Protein AF-A0A7V4IDL4-F1 (afdb_monomer)

Foldseek 3Di:
DDKDWDWDADPVAQKIKIWIWDDDPVDIQIFIFMDNDRVVRNVVSVVVSVVVVVVVVCVVVVVCVQVDPVVVVVVVVLLPPDPDPDDDPPPDDDPDPLRVLVVVLVVCVVVQLVVLVLLVVLCCVVVLDPPPLDDSNVLSVVLSVVCSVCVVVDDPVDGPNLVSLLSSVVSVVVSSVVVVVVCVVDDDDDDPPPDPDPPPPDDPDDPPDPDPVPPDDPDDPPDDPVVVDDDPPDDDPVNVVVVVVLVVVLLVVLSPDDPLLSSLCCCCVVVNDDLVSSCVSVVHDSVVSVVSVVVSVVVSVVVVVVVVVD

Sequence (310 aa):
MHLHLALERHARREFYTARLTLRVPSNILRAEKRGPDLIRTFDDAVKALLRELAALKARFRREPLWKNKTRRAQLRARKAVGFAPQPQPEGQGPQHPGDVLRDLLGAQHARLLRHVRRQLWHAVTAGEVLPNAIDPRAVVDEVARRALAAPQQKPEKMSYELWFYVLARQELARRRKALQAEAAGTVRLETPRVLPDDAARAEGYDAEQPLDIIERQIEPPVGEAKELIADERAVPPDQQTLRRDLLAEARRTASAWPPFERELFELYFVEGFEPDELAMITGRSREQVRAGLDRIQERLRASLLEQAAI

Structure (mmCIF, N/CA/C/O backbone):
data_AF-A0A7V4IDL4-F1
#
_entry.id   AF-A0A7V4IDL4-F1
#
loop_
_atom_site.group_PDB
_atom_site.id
_atom_site.type_symbol
_atom_site.label_atom_id
_atom_site.label_alt_id
_atom_site.label_comp_id
_atom_site.label_asym_id
_atom_site.label_entity_id
_atom_site.label_seq_id
_atom_site.pdbx_PDB_ins_code
_atom_site.Cartn_x
_atom_site.Cartn_y
_atom_site.Cartn_z
_atom_site.occupancy
_atom_site.B_iso_or_equiv
_atom_site.auth_seq_id
_atom_site.auth_comp_id
_atom_site.auth_asym_id
_atom_site.auth_atom_id
_atom_site.pdbx_PDB_model_num
ATOM 1 N N . MET A 1 1 ? 33.381 -13.409 3.628 1.00 63.22 1 MET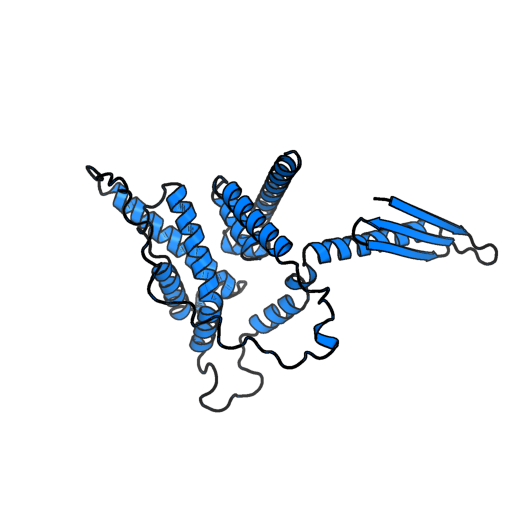 A N 1
ATOM 2 C CA . MET A 1 1 ? 33.368 -12.748 2.299 1.00 63.22 1 MET A CA 1
ATOM 3 C C . MET A 1 1 ? 34.813 -12.588 1.873 1.00 63.22 1 MET A C 1
ATOM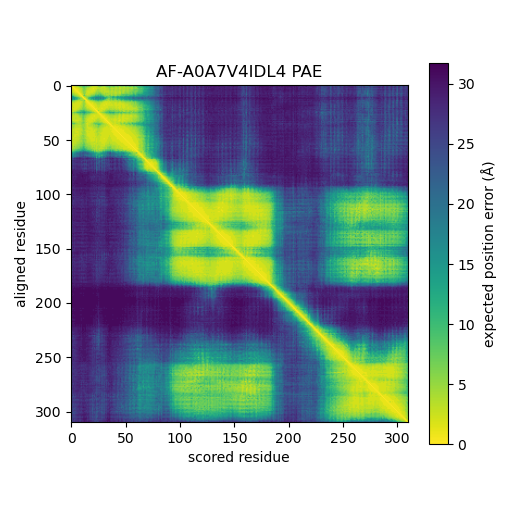 5 O O . MET A 1 1 ? 35.569 -12.029 2.656 1.00 63.22 1 MET A O 1
ATOM 9 N N . HIS A 1 2 ? 35.208 -13.089 0.702 1.00 82.94 2 HIS A N 1
ATOM 10 C CA . HIS A 1 2 ? 36.605 -13.018 0.250 1.00 82.94 2 HIS A CA 1
ATOM 11 C C . HIS A 1 2 ? 36.676 -12.395 -1.141 1.00 82.94 2 HIS A C 1
ATOM 13 O O . HIS A 1 2 ? 35.981 -12.850 -2.050 1.00 82.94 2 HIS A O 1
ATOM 19 N N . LEU A 1 3 ? 37.498 -11.356 -1.291 1.00 86.75 3 LEU A N 1
ATOM 20 C CA . LEU A 1 3 ? 37.790 -10.721 -2.570 1.00 86.75 3 LEU A CA 1
ATOM 21 C C . LEU A 1 3 ? 39.204 -11.113 -2.993 1.00 86.75 3 LEU A C 1
ATOM 23 O O . LEU A 1 3 ? 40.162 -10.848 -2.274 1.00 86.75 3 LEU A O 1
ATOM 27 N N . HIS A 1 4 ? 39.319 -11.734 -4.159 1.00 87.44 4 HIS A N 1
ATOM 28 C CA . HIS A 1 4 ? 40.588 -12.038 -4.797 1.00 87.44 4 HIS A CA 1
ATOM 29 C C . HIS A 1 4 ? 40.794 -11.107 -5.993 1.00 87.44 4 HIS A C 1
ATOM 31 O O . HIS A 1 4 ? 39.895 -10.949 -6.825 1.00 87.44 4 HIS A O 1
ATOM 37 N N . LEU A 1 5 ? 41.973 -10.490 -6.062 1.00 84.88 5 LEU A N 1
ATOM 38 C CA . LEU A 1 5 ? 42.362 -9.552 -7.109 1.00 84.88 5 LEU A CA 1
ATOM 39 C C . LEU A 1 5 ? 43.585 -10.106 -7.842 1.00 84.88 5 LEU A C 1
ATOM 41 O O . LEU A 1 5 ? 44.590 -10.410 -7.205 1.00 84.88 5 LEU A O 1
ATOM 45 N N . ALA A 1 6 ? 43.507 -10.200 -9.168 1.00 84.94 6 ALA A N 1
ATOM 46 C CA . ALA A 1 6 ? 44.631 -10.558 -10.023 1.00 84.94 6 ALA A CA 1
ATOM 47 C C . ALA A 1 6 ? 44.810 -9.491 -11.109 1.00 84.94 6 ALA A C 1
ATOM 49 O O . ALA A 1 6 ? 43.885 -9.195 -11.870 1.00 84.94 6 ALA A O 1
ATOM 50 N N . LEU A 1 7 ? 46.001 -8.899 -11.153 1.00 84.62 7 LEU A N 1
ATOM 51 C CA . LEU A 1 7 ? 46.395 -7.867 -12.107 1.00 84.62 7 LEU A CA 1
ATOM 52 C C . LEU A 1 7 ? 47.557 -8.408 -12.936 1.00 84.62 7 LEU A C 1
ATOM 54 O O . LEU A 1 7 ? 48.638 -8.657 -12.411 1.00 84.62 7 LEU A O 1
ATOM 58 N N . GLU A 1 8 ? 47.322 -8.609 -14.227 1.00 85.19 8 GLU A N 1
ATOM 59 C CA . GLU A 1 8 ? 48.308 -9.151 -15.160 1.00 85.19 8 GLU A CA 1
ATOM 60 C C . GLU A 1 8 ? 48.721 -8.070 -16.161 1.00 85.19 8 GLU A C 1
ATOM 62 O O . GLU A 1 8 ? 47.872 -7.406 -16.760 1.00 85.19 8 GLU A O 1
ATOM 67 N N . ARG A 1 9 ? 50.032 -7.909 -16.372 1.00 82.38 9 ARG A N 1
ATOM 68 C CA . ARG A 1 9 ? 50.596 -7.067 -17.435 1.00 82.38 9 ARG A CA 1
ATOM 69 C C . ARG A 1 9 ? 51.098 -7.960 -18.561 1.00 82.38 9 ARG A C 1
ATOM 71 O O . ARG A 1 9 ? 51.957 -8.811 -18.334 1.00 82.38 9 ARG A O 1
ATOM 78 N N . HIS A 1 10 ? 50.610 -7.756 -19.779 1.00 80.00 10 HIS A N 1
ATOM 79 C CA . HIS A 1 10 ? 51.094 -8.510 -20.931 1.00 80.00 10 HIS A CA 1
ATOM 80 C C . HIS A 1 10 ? 52.368 -7.868 -21.505 1.00 80.00 10 HIS A C 1
ATOM 82 O O . HIS A 1 10 ? 52.409 -6.674 -21.766 1.00 80.00 10 HIS A O 1
ATOM 88 N N . ALA A 1 11 ? 53.420 -8.664 -21.719 1.00 64.62 11 ALA A N 1
ATOM 89 C CA . ALA A 1 11 ? 54.722 -8.162 -22.182 1.00 64.62 11 ALA A CA 1
ATOM 90 C C . ALA A 1 11 ? 54.785 -7.864 -23.696 1.00 64.62 11 ALA A C 1
ATOM 92 O O . ALA A 1 11 ? 55.678 -7.156 -24.143 1.00 64.62 11 ALA A O 1
ATOM 93 N N . ARG A 1 12 ? 53.857 -8.412 -24.498 1.00 65.44 12 ARG A N 1
ATOM 94 C CA . ARG A 1 12 ? 53.866 -8.297 -25.975 1.00 65.44 12 ARG A CA 1
ATOM 95 C C . ARG A 1 12 ? 53.025 -7.143 -26.533 1.00 65.44 12 ARG A C 1
ATOM 97 O O . ARG A 1 12 ? 53.161 -6.809 -27.703 1.00 65.44 12 ARG A O 1
ATOM 104 N N . ARG A 1 13 ? 52.130 -6.572 -25.728 1.00 64.38 13 ARG A N 1
ATOM 105 C CA . ARG A 1 13 ? 51.326 -5.376 -26.025 1.00 64.38 13 ARG A CA 1
ATOM 106 C C . ARG A 1 13 ? 51.069 -4.701 -24.681 1.00 64.38 13 ARG A C 1
ATOM 108 O O . ARG A 1 13 ? 50.747 -5.434 -23.752 1.00 64.38 13 ARG A O 1
ATOM 115 N N . GLU A 1 14 ? 51.193 -3.377 -24.571 1.00 72.88 14 GLU A N 1
ATOM 116 C CA . GLU A 1 14 ? 50.931 -2.612 -23.334 1.00 72.88 14 GLU A CA 1
ATOM 117 C C . GLU A 1 14 ? 49.446 -2.679 -22.934 1.00 72.88 14 GLU A C 1
ATOM 119 O O . GLU A 1 14 ? 48.684 -1.732 -23.079 1.00 72.88 14 GLU A O 1
ATOM 124 N N . PHE A 1 15 ? 49.007 -3.852 -22.488 1.00 80.75 15 PHE A N 1
ATOM 125 C CA . PHE A 1 15 ? 47.656 -4.133 -22.039 1.00 80.75 15 PHE A CA 1
ATOM 126 C C . PHE A 1 15 ? 47.715 -4.768 -20.661 1.00 80.75 15 PHE A C 1
ATOM 128 O O . PHE A 1 15 ? 48.498 -5.685 -20.387 1.00 80.75 15 PHE A O 1
ATOM 135 N N . TYR A 1 16 ? 46.819 -4.287 -19.819 1.00 84.75 16 TYR A N 1
ATOM 136 C CA . TYR A 1 16 ? 46.597 -4.757 -18.471 1.00 84.75 16 TYR A CA 1
ATOM 137 C C . TYR A 1 16 ? 45.297 -5.544 -18.439 1.00 84.75 16 TYR A C 1
ATOM 139 O O . TYR A 1 16 ? 44.309 -5.157 -19.067 1.00 84.75 16 TYR A O 1
ATOM 147 N N . THR A 1 17 ? 45.297 -6.644 -17.699 1.00 87.75 17 THR A N 1
ATOM 148 C CA . THR A 1 17 ? 44.107 -7.439 -17.414 1.00 87.75 17 THR A CA 1
ATOM 149 C C . THR A 1 17 ? 43.849 -7.379 -15.914 1.00 87.75 17 THR A C 1
ATOM 151 O O . THR A 1 17 ? 44.677 -7.824 -15.124 1.00 87.75 17 THR A O 1
ATOM 154 N N . ALA A 1 18 ? 42.698 -6.834 -15.521 1.00 88.31 18 ALA A N 1
ATOM 155 C CA . ALA A 1 18 ? 42.229 -6.823 -14.140 1.00 88.31 18 ALA A CA 1
ATOM 156 C C . ALA A 1 18 ? 41.126 -7.875 -13.972 1.00 88.31 18 ALA A C 1
ATOM 158 O O . ALA A 1 18 ? 40.072 -7.787 -14.610 1.00 88.31 18 ALA A O 1
ATOM 159 N N . ARG A 1 19 ? 41.366 -8.872 -13.115 1.00 89.81 19 ARG A N 1
ATOM 160 C CA . ARG A 1 19 ? 40.392 -9.899 -12.722 1.00 89.81 19 ARG A CA 1
ATOM 161 C C . ARG A 1 19 ? 40.050 -9.747 -11.246 1.00 89.81 19 ARG A C 1
ATOM 163 O O . ARG A 1 19 ? 40.927 -9.807 -10.388 1.00 89.81 19 ARG A O 1
ATOM 170 N N . LEU A 1 20 ? 38.764 -9.599 -10.956 1.00 88.19 20 LEU A N 1
ATOM 171 C CA . LEU A 1 20 ? 38.218 -9.511 -9.608 1.00 88.19 20 LEU A CA 1
ATOM 172 C C . LEU A 1 20 ? 37.268 -10.677 -9.379 1.00 88.19 20 LEU A C 1
ATOM 174 O O . LEU A 1 20 ? 36.321 -10.859 -10.142 1.00 88.19 20 LEU A O 1
ATOM 178 N N . THR A 1 21 ? 37.503 -11.445 -8.320 1.00 88.56 21 THR A N 1
ATOM 179 C CA . THR A 1 21 ? 36.627 -12.551 -7.921 1.00 88.56 21 THR A CA 1
ATOM 180 C C . THR A 1 21 ? 36.150 -12.328 -6.495 1.00 88.56 21 THR A C 1
ATOM 182 O O . THR A 1 21 ? 36.949 -12.334 -5.563 1.00 88.56 21 THR A O 1
ATOM 185 N N . LEU A 1 22 ? 34.846 -12.128 -6.314 1.00 87.56 22 LEU A N 1
ATOM 186 C CA . LEU A 1 22 ? 34.218 -11.943 -5.010 1.00 87.56 22 LEU A CA 1
ATOM 187 C C . LEU A 1 22 ? 33.407 -13.185 -4.651 1.00 87.56 22 LEU A C 1
ATOM 189 O O . LEU A 1 22 ? 32.384 -13.476 -5.271 1.00 87.56 22 LEU A O 1
ATOM 193 N N . ARG A 1 23 ? 33.836 -13.893 -3.607 1.00 84.75 23 ARG A N 1
ATOM 194 C CA . ARG A 1 23 ? 33.103 -15.030 -3.050 1.00 84.75 23 ARG A CA 1
ATOM 195 C C . ARG A 1 23 ? 32.129 -14.546 -1.983 1.00 84.75 23 ARG A C 1
ATOM 197 O O . ARG A 1 23 ? 32.543 -14.048 -0.928 1.00 84.75 23 ARG A O 1
ATOM 204 N N . VAL A 1 24 ? 30.842 -14.729 -2.262 1.00 83.00 24 VAL A N 1
ATOM 205 C CA . VAL A 1 24 ? 29.742 -14.499 -1.322 1.00 83.00 24 VAL A CA 1
ATOM 206 C C . VAL A 1 24 ? 29.120 -15.846 -0.913 1.00 83.00 24 VAL A C 1
ATOM 208 O O . VAL A 1 24 ? 29.300 -16.822 -1.638 1.00 83.00 24 VAL A O 1
ATOM 211 N N . PRO A 1 25 ? 28.419 -15.956 0.235 1.00 73.12 25 PRO A N 1
ATOM 212 C CA . PRO A 1 25 ? 27.906 -17.240 0.738 1.00 73.12 25 PRO A CA 1
ATOM 213 C C . PRO A 1 25 ? 27.047 -18.018 -0.265 1.00 73.12 25 PRO A C 1
ATOM 215 O O . PRO A 1 25 ? 27.019 -19.240 -0.246 1.00 73.12 25 PRO A O 1
ATOM 218 N N . SER A 1 26 ? 26.365 -17.298 -1.151 1.00 68.69 26 SER A N 1
ATOM 219 C CA . SER A 1 26 ? 25.401 -17.845 -2.097 1.00 68.69 26 SER A CA 1
ATOM 220 C C . SER A 1 26 ? 25.896 -17.946 -3.542 1.00 68.69 26 SER A C 1
ATOM 222 O O . SER A 1 26 ? 25.217 -18.567 -4.352 1.00 68.69 26 SER A O 1
ATOM 224 N N . ASN A 1 27 ? 27.017 -17.306 -3.907 1.00 77.56 27 ASN A N 1
ATOM 225 C CA . ASN A 1 27 ? 27.521 -17.284 -5.286 1.00 77.56 27 ASN A CA 1
ATOM 226 C C . ASN A 1 27 ? 28.983 -16.792 -5.372 1.00 77.56 27 ASN A C 1
ATOM 228 O O . ASN A 1 27 ? 29.515 -16.184 -4.443 1.00 77.56 27 ASN A O 1
ATOM 232 N N . ILE A 1 28 ? 29.624 -16.986 -6.522 1.00 86.00 28 ILE A N 1
ATOM 233 C CA . ILE A 1 28 ? 30.930 -16.409 -6.852 1.00 86.00 28 ILE A CA 1
ATOM 234 C C . ILE A 1 28 ? 30.724 -15.396 -7.983 1.00 86.00 28 ILE A C 1
ATOM 236 O O . ILE A 1 28 ? 30.279 -15.757 -9.068 1.00 86.00 28 ILE A O 1
ATOM 240 N N . LEU A 1 29 ? 31.027 -14.122 -7.725 1.00 87.38 29 LEU A N 1
ATOM 241 C CA . LEU A 1 29 ? 30.969 -13.050 -8.724 1.00 87.38 29 LEU A CA 1
ATOM 242 C C . LEU A 1 29 ? 32.352 -12.848 -9.342 1.00 87.38 29 LEU A C 1
ATOM 244 O O . LEU A 1 29 ? 33.348 -12.828 -8.614 1.00 87.38 29 LEU A O 1
ATOM 248 N N . ARG A 1 30 ? 32.420 -12.678 -10.664 1.00 87.50 30 ARG A N 1
ATOM 249 C CA . ARG A 1 30 ? 33.684 -12.530 -11.394 1.00 87.50 30 ARG A CA 1
ATOM 250 C C . ARG A 1 30 ? 33.577 -11.401 -12.408 1.00 87.50 30 ARG A C 1
ATOM 252 O O . ARG A 1 30 ? 32.846 -11.514 -13.381 1.00 87.50 30 ARG A O 1
ATOM 259 N N . ALA A 1 31 ? 34.415 -10.384 -12.245 1.00 88.38 31 ALA A N 1
ATOM 260 C CA . ALA A 1 31 ? 34.575 -9.306 -13.211 1.00 88.38 31 ALA A CA 1
ATOM 261 C C . ALA A 1 31 ? 35.973 -9.350 -13.841 1.00 88.38 31 ALA A C 1
ATOM 263 O O . ALA A 1 31 ? 36.979 -9.407 -13.135 1.00 88.38 31 ALA A O 1
ATOM 264 N N . GLU A 1 32 ? 36.044 -9.302 -15.172 1.00 89.81 32 GLU A N 1
ATOM 265 C CA . GLU A 1 32 ? 37.300 -9.218 -15.927 1.00 89.81 32 GLU A CA 1
ATOM 266 C C . GLU A 1 32 ? 37.242 -8.047 -16.912 1.00 89.81 32 GLU A C 1
ATOM 268 O O . GLU A 1 32 ? 36.275 -7.906 -17.670 1.00 89.81 32 GLU A O 1
ATOM 273 N N . LYS A 1 33 ? 38.278 -7.201 -16.902 1.00 89.62 33 LYS A N 1
ATOM 274 C CA . LYS A 1 33 ? 38.459 -6.106 -17.862 1.00 89.62 33 LYS A CA 1
ATOM 275 C C . LYS A 1 33 ? 39.888 -6.054 -18.370 1.00 89.62 33 LYS A C 1
ATOM 277 O O . LYS A 1 33 ? 40.821 -6.442 -17.672 1.00 89.62 33 LYS A O 1
ATOM 282 N N . ARG A 1 34 ? 40.029 -5.585 -19.610 1.00 89.06 34 ARG A N 1
ATOM 283 C CA . ARG A 1 34 ? 41.308 -5.434 -20.304 1.00 89.06 34 ARG A CA 1
ATOM 284 C C . ARG A 1 34 ? 41.392 -4.047 -20.916 1.00 89.06 34 ARG A C 1
ATOM 286 O O . ARG A 1 34 ? 40.405 -3.593 -21.494 1.00 89.06 34 ARG A O 1
ATOM 293 N N . GLY A 1 35 ? 42.551 -3.411 -20.822 1.00 87.62 35 GLY A N 1
ATOM 294 C CA . GLY A 1 35 ? 42.752 -2.075 -21.370 1.00 87.62 35 GLY A CA 1
ATOM 295 C C . GLY A 1 35 ? 44.211 -1.618 -21.335 1.00 87.62 35 GLY A C 1
ATOM 296 O O . GLY A 1 35 ? 45.045 -2.273 -20.710 1.00 87.62 35 GLY A O 1
ATOM 297 N N . PRO A 1 36 ? 44.529 -0.518 -22.037 1.00 83.69 36 PRO A N 1
ATOM 298 C CA . PRO A 1 36 ? 45.894 0.001 -22.144 1.00 83.69 36 PRO A CA 1
ATOM 299 C C . PRO A 1 36 ? 46.366 0.741 -20.883 1.00 83.69 36 PRO A C 1
ATOM 301 O O . PRO A 1 36 ? 47.560 0.874 -20.657 1.00 83.69 36 PRO A O 1
ATOM 304 N N . ASP A 1 37 ? 45.436 1.196 -20.038 1.00 85.19 37 ASP A N 1
ATOM 305 C CA . ASP A 1 37 ? 45.718 1.922 -18.796 1.00 85.19 37 ASP A CA 1
ATOM 306 C C . ASP A 1 37 ? 45.302 1.075 -17.585 1.00 85.19 37 ASP A C 1
ATOM 308 O O . ASP A 1 37 ? 44.146 0.650 -17.480 1.00 85.19 37 ASP A O 1
ATOM 312 N N . LEU A 1 38 ? 46.248 0.820 -16.679 1.00 80.31 38 LEU A N 1
ATOM 313 C CA . LEU A 1 38 ? 46.072 -0.011 -15.489 1.00 80.31 38 LEU A CA 1
ATOM 314 C C . LEU A 1 38 ? 44.962 0.518 -14.573 1.00 80.31 38 LEU A C 1
ATOM 316 O O . LEU A 1 38 ? 44.094 -0.254 -14.161 1.00 80.31 38 LEU A O 1
ATOM 320 N N . ILE A 1 39 ? 44.976 1.821 -14.276 1.00 84.44 39 ILE A N 1
ATOM 321 C CA . ILE A 1 39 ? 44.066 2.424 -13.292 1.00 84.44 39 ILE A CA 1
ATOM 322 C C . ILE A 1 39 ? 42.641 2.395 -13.838 1.00 84.44 39 ILE A C 1
ATOM 324 O O . ILE A 1 39 ? 41.724 1.911 -13.177 1.00 84.44 39 ILE A O 1
ATOM 328 N N . ARG A 1 40 ? 42.461 2.805 -15.099 1.00 85.69 40 ARG A N 1
ATOM 329 C CA . ARG A 1 40 ? 41.149 2.770 -15.762 1.00 85.69 40 ARG A CA 1
ATOM 330 C C . ARG A 1 40 ? 40.604 1.352 -15.903 1.00 85.69 40 ARG A C 1
ATOM 332 O O . ARG A 1 40 ? 39.428 1.117 -15.643 1.00 85.69 40 ARG A O 1
ATOM 339 N N . THR A 1 41 ? 41.455 0.394 -16.273 1.00 85.69 41 THR A N 1
ATOM 340 C CA . THR A 1 41 ? 41.046 -1.011 -16.424 1.00 85.69 41 THR A CA 1
ATOM 341 C C . THR A 1 41 ? 40.611 -1.613 -15.089 1.00 85.69 41 THR A C 1
ATOM 343 O O . THR A 1 41 ? 39.632 -2.362 -15.035 1.00 85.69 41 THR A O 1
ATOM 346 N N . PHE A 1 42 ? 41.307 -1.265 -14.006 1.00 84.69 42 PHE A N 1
ATOM 347 C CA . PHE A 1 42 ? 40.930 -1.655 -12.654 1.00 84.69 42 PHE A CA 1
ATOM 348 C C . PHE A 1 42 ? 39.600 -1.023 -12.226 1.00 84.69 42 PHE A C 1
ATOM 350 O O . PHE A 1 42 ? 38.699 -1.749 -11.805 1.00 84.69 42 PHE A O 1
ATOM 357 N N . ASP A 1 43 ? 39.429 0.289 -12.405 1.00 86.50 43 ASP A N 1
ATOM 358 C CA . ASP A 1 43 ? 38.182 0.996 -12.088 1.00 86.50 43 ASP A CA 1
ATOM 359 C C . ASP A 1 43 ? 36.983 0.414 -12.841 1.00 86.50 43 ASP A C 1
ATOM 361 O O . ASP A 1 43 ? 35.894 0.255 -12.282 1.00 86.50 43 ASP A O 1
ATOM 365 N N . ASP A 1 44 ? 37.170 0.050 -14.107 1.00 84.75 44 ASP A N 1
ATOM 366 C CA . ASP A 1 44 ? 36.128 -0.576 -14.912 1.00 84.75 44 ASP A CA 1
ATOM 367 C C . ASP A 1 44 ? 35.809 -1.999 -14.441 1.00 84.75 44 ASP A C 1
ATOM 369 O O . ASP A 1 44 ? 34.641 -2.408 -14.472 1.00 84.75 44 ASP A O 1
ATOM 373 N N . ALA A 1 45 ? 36.808 -2.752 -13.966 1.00 85.81 45 ALA A N 1
ATOM 374 C CA . ALA A 1 45 ? 36.593 -4.058 -13.348 1.00 85.81 45 ALA A CA 1
ATOM 375 C C . ALA A 1 45 ? 35.831 -3.919 -12.021 1.00 85.81 45 ALA A C 1
ATOM 377 O O . ALA A 1 45 ? 34.876 -4.663 -11.787 1.00 85.81 45 ALA A O 1
ATOM 378 N N . VAL A 1 46 ? 36.177 -2.928 -11.191 1.00 85.12 46 VAL A N 1
ATOM 379 C CA . VAL A 1 46 ? 35.478 -2.624 -9.932 1.00 85.12 46 VAL A CA 1
ATOM 380 C C . VAL A 1 46 ? 34.035 -2.203 -10.206 1.00 85.12 46 VAL A C 1
ATOM 382 O O . VAL A 1 46 ? 33.110 -2.743 -9.600 1.00 85.12 46 VAL A O 1
ATOM 385 N N . LYS A 1 47 ? 33.800 -1.300 -11.165 1.00 89.19 47 LYS A N 1
ATOM 386 C CA . LYS A 1 47 ? 32.446 -0.900 -11.584 1.00 89.19 47 LYS A CA 1
ATOM 387 C C . LYS A 1 47 ? 31.638 -2.089 -12.097 1.00 89.19 47 LYS A C 1
ATOM 389 O O . LYS A 1 47 ? 30.448 -2.185 -11.796 1.00 89.19 47 LYS A O 1
ATOM 394 N N . ALA A 1 48 ? 32.253 -2.989 -12.863 1.00 86.50 48 ALA A N 1
ATOM 395 C CA . ALA A 1 48 ? 31.596 -4.206 -13.332 1.00 86.50 48 ALA A CA 1
ATOM 396 C C . ALA A 1 48 ? 31.213 -5.126 -12.161 1.00 86.50 48 ALA A C 1
ATOM 398 O O . ALA A 1 48 ? 30.058 -5.542 -12.078 1.00 86.50 48 ALA A O 1
ATOM 399 N N . LEU A 1 49 ? 32.120 -5.345 -11.206 1.00 87.44 49 LEU A N 1
ATOM 400 C CA . LEU A 1 49 ? 31.848 -6.144 -10.011 1.00 87.44 49 LEU A CA 1
ATOM 401 C C . LEU A 1 49 ? 30.739 -5.529 -9.143 1.00 87.44 49 LEU A C 1
ATOM 403 O O . LEU A 1 49 ? 29.849 -6.236 -8.675 1.00 87.44 49 LEU A O 1
ATOM 407 N N . LEU A 1 50 ? 30.742 -4.205 -8.960 1.00 85.69 50 LEU A N 1
ATOM 408 C CA . LEU A 1 50 ? 29.691 -3.492 -8.229 1.00 85.69 50 LEU A CA 1
ATOM 409 C C . LEU A 1 50 ? 28.326 -3.613 -8.916 1.00 85.69 50 LEU A C 1
ATOM 411 O O . LEU A 1 50 ? 27.312 -3.751 -8.230 1.00 85.69 50 LEU A O 1
ATOM 415 N N . ARG A 1 51 ? 28.278 -3.605 -10.255 1.00 85.50 51 ARG A N 1
ATOM 416 C CA . ARG A 1 51 ? 27.042 -3.845 -11.019 1.00 85.50 51 ARG A CA 1
ATOM 417 C C . ARG A 1 51 ? 26.528 -5.269 -10.832 1.00 85.50 51 ARG A C 1
ATOM 419 O O . ARG A 1 51 ? 25.333 -5.443 -10.607 1.00 85.50 51 ARG A O 1
ATOM 426 N N . GLU A 1 52 ? 27.403 -6.269 -10.881 1.00 84.44 52 GLU A N 1
ATOM 427 C CA . GLU A 1 52 ? 27.026 -7.663 -10.616 1.00 84.44 52 GLU A CA 1
ATOM 428 C C . GLU A 1 52 ? 26.534 -7.855 -9.181 1.00 84.44 52 GLU A C 1
ATOM 430 O O . GLU A 1 52 ? 25.501 -8.484 -8.956 1.00 84.44 52 GLU A O 1
ATOM 435 N N . LEU A 1 53 ? 27.207 -7.239 -8.208 1.00 84.50 53 LEU A N 1
ATOM 436 C CA . LEU A 1 53 ? 26.791 -7.263 -6.810 1.00 84.50 53 LEU A CA 1
ATOM 437 C C . LEU A 1 53 ? 25.438 -6.568 -6.610 1.00 84.50 53 LEU A C 1
ATOM 439 O O . LEU A 1 53 ? 24.595 -7.066 -5.864 1.00 84.50 53 LEU A O 1
ATOM 443 N N . ALA A 1 54 ? 25.201 -5.441 -7.284 1.00 76.50 54 ALA A N 1
ATOM 444 C CA . ALA A 1 54 ? 23.910 -4.761 -7.272 1.00 76.50 54 ALA A CA 1
ATOM 445 C C . ALA A 1 54 ? 22.808 -5.629 -7.902 1.00 76.50 54 ALA A C 1
ATOM 447 O O . ALA A 1 54 ? 21.722 -5.736 -7.335 1.00 76.50 54 ALA A O 1
ATOM 448 N N . ALA A 1 55 ? 23.091 -6.308 -9.018 1.00 75.19 55 ALA A N 1
ATOM 449 C CA . ALA A 1 55 ? 22.162 -7.241 -9.654 1.00 75.19 55 ALA A CA 1
ATOM 450 C C . ALA A 1 55 ? 21.860 -8.458 -8.762 1.00 75.19 55 ALA A C 1
ATOM 452 O O . ALA A 1 55 ? 20.710 -8.888 -8.667 1.00 75.19 55 ALA A O 1
ATOM 453 N N . LEU A 1 56 ? 22.865 -8.982 -8.058 1.00 79.31 56 LEU A N 1
ATOM 454 C CA . LEU A 1 56 ? 22.703 -10.069 -7.098 1.00 79.31 56 LEU A CA 1
ATOM 455 C C . LEU A 1 56 ? 21.851 -9.628 -5.897 1.00 79.31 56 LEU A C 1
ATOM 457 O O . LEU A 1 56 ? 20.885 -10.306 -5.548 1.00 79.31 56 LEU A O 1
ATOM 461 N N . LYS A 1 57 ? 22.136 -8.455 -5.313 1.00 76.12 57 LYS A N 1
ATOM 462 C CA . LYS A 1 57 ? 21.312 -7.846 -4.251 1.00 76.12 57 LYS A CA 1
ATOM 463 C C . LYS A 1 57 ? 19.869 -7.638 -4.712 1.00 76.12 57 LYS A C 1
ATOM 465 O O . LYS A 1 57 ? 18.939 -7.959 -3.975 1.00 76.12 57 LYS A O 1
ATOM 470 N N . ALA A 1 58 ? 19.679 -7.155 -5.938 1.00 66.81 58 ALA A N 1
ATOM 471 C CA . ALA A 1 58 ? 18.366 -6.976 -6.541 1.00 66.81 58 ALA A CA 1
ATOM 472 C C . ALA A 1 58 ? 17.618 -8.315 -6.673 1.00 66.81 58 ALA A C 1
ATOM 474 O O . ALA A 1 58 ? 16.449 -8.399 -6.301 1.00 66.81 58 ALA A O 1
ATOM 475 N N . ARG A 1 59 ? 18.284 -9.385 -7.129 1.00 70.62 59 ARG A N 1
ATOM 476 C CA . ARG A 1 59 ? 17.705 -10.741 -7.197 1.00 70.62 59 ARG A CA 1
ATOM 477 C C . ARG A 1 59 ? 17.279 -11.262 -5.824 1.00 70.62 59 ARG A C 1
ATOM 479 O O . ARG A 1 59 ? 16.147 -11.720 -5.699 1.00 70.62 59 ARG A O 1
ATOM 486 N N . PHE A 1 60 ? 18.117 -11.118 -4.794 1.00 71.06 60 PHE A N 1
ATOM 487 C CA . PHE A 1 60 ? 17.755 -11.496 -3.418 1.00 71.06 60 PHE A CA 1
ATOM 488 C C . PHE A 1 60 ? 16.546 -10.719 -2.892 1.00 71.06 60 PHE A C 1
ATOM 490 O O . PHE A 1 60 ? 15.671 -11.279 -2.237 1.00 71.06 60 PHE A O 1
ATOM 497 N N . ARG A 1 61 ? 16.438 -9.440 -3.252 1.00 66.69 61 ARG A N 1
ATOM 498 C CA . ARG A 1 61 ? 15.283 -8.590 -2.934 1.00 66.69 61 ARG A CA 1
ATOM 499 C C . ARG A 1 61 ? 14.074 -8.822 -3.844 1.00 66.69 61 ARG A C 1
ATOM 501 O O . ARG A 1 61 ? 13.079 -8.105 -3.734 1.00 66.69 61 ARG A O 1
ATOM 508 N N . ARG A 1 62 ? 14.155 -9.787 -4.770 1.00 55.62 62 ARG A N 1
ATOM 509 C CA . ARG A 1 62 ? 13.164 -10.035 -5.827 1.00 55.62 62 ARG A CA 1
ATOM 510 C C . ARG A 1 62 ? 12.822 -8.776 -6.640 1.00 55.62 62 ARG A C 1
ATOM 512 O O . ARG A 1 62 ? 11.797 -8.750 -7.309 1.00 55.62 62 ARG A O 1
ATOM 519 N N . GLU A 1 63 ? 13.694 -7.764 -6.649 1.00 52.38 63 GLU A N 1
ATOM 520 C CA . GLU A 1 63 ? 13.543 -6.526 -7.429 1.00 52.38 63 GLU A CA 1
ATOM 521 C C . GLU A 1 63 ? 13.248 -6.785 -8.913 1.00 52.38 63 GLU A C 1
ATOM 523 O O . GLU A 1 63 ? 12.387 -6.103 -9.458 1.00 52.38 63 GLU A O 1
ATOM 528 N N . PRO A 1 64 ? 13.829 -7.796 -9.587 1.00 48.66 64 PRO A N 1
ATOM 529 C CA . PRO A 1 64 ? 13.486 -8.109 -10.973 1.00 48.66 64 PRO A CA 1
ATOM 530 C C . PRO A 1 64 ? 12.032 -8.542 -11.199 1.00 48.66 64 PRO A C 1
ATOM 532 O O . PRO A 1 64 ? 11.564 -8.442 -12.330 1.00 48.66 64 PRO A O 1
ATOM 535 N N . LEU A 1 65 ? 11.326 -9.006 -10.160 1.00 47.69 65 LEU A N 1
ATOM 536 C CA . LEU A 1 65 ? 9.909 -9.376 -10.236 1.00 47.69 65 LEU A CA 1
ATOM 537 C C . LEU A 1 65 ? 8.979 -8.157 -10.112 1.00 47.69 65 LEU A C 1
ATOM 539 O O . LEU A 1 65 ? 7.854 -8.218 -10.595 1.00 47.69 65 LEU A O 1
ATOM 543 N N . TRP A 1 66 ? 9.432 -7.041 -9.522 1.00 48.38 66 TRP A N 1
ATOM 544 C CA . TRP A 1 66 ? 8.577 -5.866 -9.275 1.00 48.38 66 TRP A CA 1
ATOM 545 C C . TRP A 1 66 ? 9.086 -4.531 -9.856 1.00 48.38 66 TRP A C 1
ATOM 547 O O . TRP A 1 66 ? 8.277 -3.634 -10.084 1.00 48.38 66 TRP A O 1
ATOM 557 N N . LYS A 1 67 ? 10.380 -4.403 -10.196 1.00 47.97 67 LYS A N 1
ATOM 558 C CA . LYS A 1 67 ? 10.990 -3.219 -10.847 1.00 47.97 67 LYS A CA 1
ATOM 559 C C . LYS A 1 67 ? 11.167 -3.328 -12.368 1.00 47.97 67 LYS A C 1
ATOM 561 O O . LYS A 1 67 ? 11.498 -2.330 -13.023 1.00 47.97 67 LYS A O 1
ATOM 566 N N . ASN A 1 68 ? 10.977 -4.500 -12.975 1.00 51.66 68 ASN A N 1
ATOM 567 C CA . ASN A 1 68 ? 11.251 -4.656 -14.405 1.00 51.66 68 ASN A CA 1
ATOM 568 C C . ASN A 1 68 ? 10.105 -4.188 -15.304 1.00 51.66 68 ASN A C 1
ATOM 570 O O . ASN A 1 68 ? 8.940 -4.141 -14.919 1.00 51.66 68 ASN A O 1
ATOM 574 N N . LYS A 1 69 ? 10.506 -3.801 -16.521 1.00 51.69 69 LYS A N 1
ATOM 575 C CA . LYS A 1 69 ? 9.751 -3.252 -17.660 1.00 51.69 69 LYS A CA 1
ATOM 576 C C . LYS A 1 69 ? 8.278 -3.645 -17.776 1.00 51.69 69 LYS A C 1
ATOM 578 O O . LYS A 1 69 ? 7.528 -2.815 -18.265 1.00 51.69 69 LYS A O 1
ATOM 583 N N . THR A 1 70 ? 7.850 -4.812 -17.312 1.00 49.75 70 THR A N 1
ATOM 584 C CA . THR A 1 70 ? 6.455 -5.259 -17.265 1.00 49.75 70 THR A CA 1
ATOM 585 C C . THR A 1 70 ? 5.553 -4.320 -16.473 1.00 49.75 70 THR A C 1
ATOM 587 O O . THR A 1 70 ? 4.496 -4.003 -16.984 1.00 49.75 70 THR A O 1
ATOM 590 N N . ARG A 1 71 ? 5.957 -3.764 -15.316 1.00 50.84 71 ARG A N 1
ATOM 591 C CA . ARG A 1 71 ? 5.116 -2.779 -14.591 1.00 50.84 71 ARG A CA 1
ATOM 592 C C . ARG A 1 71 ? 5.084 -1.421 -15.292 1.00 50.84 71 ARG A C 1
ATOM 594 O O . ARG A 1 71 ? 4.062 -0.761 -15.260 1.00 50.84 71 ARG A O 1
ATOM 601 N N . ARG A 1 72 ? 6.149 -1.015 -16.000 1.00 54.97 72 ARG A N 1
ATOM 602 C CA . ARG A 1 72 ? 6.150 0.190 -16.865 1.00 54.97 72 ARG A CA 1
ATOM 603 C C . ARG A 1 72 ? 5.374 -0.020 -18.166 1.00 54.97 72 ARG A C 1
ATOM 605 O O . ARG A 1 72 ? 4.756 0.919 -18.644 1.00 54.97 72 ARG A O 1
ATOM 612 N N . ALA A 1 73 ? 5.384 -1.228 -18.718 1.00 52.69 73 ALA A N 1
ATOM 613 C CA . ALA A 1 73 ? 4.577 -1.640 -19.858 1.00 52.69 73 ALA A CA 1
ATOM 614 C C . ALA A 1 73 ? 3.109 -1.796 -19.451 1.00 52.69 73 ALA A C 1
ATOM 616 O O . ALA A 1 73 ? 2.256 -1.327 -20.177 1.00 52.69 73 ALA A O 1
ATOM 617 N N . GLN A 1 74 ? 2.821 -2.323 -18.259 1.00 52.97 74 GLN A N 1
ATOM 618 C CA . GLN A 1 74 ? 1.496 -2.356 -17.642 1.00 52.97 74 GLN A CA 1
ATOM 619 C C . GLN A 1 74 ? 1.046 -0.960 -17.230 1.00 52.97 74 GLN A C 1
ATOM 621 O O . GLN A 1 74 ? -0.110 -0.662 -17.407 1.00 52.97 74 GLN A O 1
ATOM 626 N N . LEU A 1 75 ? 1.906 -0.065 -16.742 1.00 50.81 75 LEU A N 1
ATOM 627 C CA . LEU A 1 75 ? 1.564 1.341 -16.481 1.00 50.81 75 LEU A CA 1
ATOM 628 C C . LEU A 1 75 ? 1.357 2.122 -17.785 1.00 50.81 75 LEU A C 1
ATOM 630 O O . LEU A 1 75 ? 0.521 3.013 -17.812 1.00 50.81 75 LEU A O 1
ATOM 634 N N . ARG A 1 76 ? 2.071 1.787 -18.870 1.00 50.88 76 ARG A N 1
ATOM 635 C CA . ARG A 1 76 ? 1.801 2.301 -20.226 1.00 50.88 76 ARG A CA 1
ATOM 636 C C . ARG A 1 76 ? 0.496 1.727 -20.792 1.00 50.88 76 ARG A C 1
ATOM 638 O O . ARG A 1 76 ? -0.303 2.497 -21.301 1.00 50.88 76 ARG A O 1
ATOM 645 N N . ALA A 1 77 ? 0.238 0.434 -20.608 1.00 50.72 77 ALA A N 1
ATOM 646 C CA . ALA A 1 77 ? -0.992 -0.255 -21.003 1.00 50.72 77 ALA A CA 1
ATOM 647 C C . ALA A 1 77 ? -2.197 0.117 -20.121 1.00 50.72 77 ALA A C 1
ATOM 649 O O . ALA A 1 77 ? -3.317 0.089 -20.585 1.00 50.72 77 ALA A O 1
ATOM 650 N N . ARG A 1 78 ? -1.982 0.515 -18.864 1.00 48.88 78 ARG A N 1
ATOM 651 C CA . ARG A 1 78 ? -3.005 1.008 -17.925 1.00 48.88 78 ARG A CA 1
ATOM 652 C C . ARG A 1 78 ? -3.197 2.518 -18.019 1.00 48.88 78 ARG A C 1
ATOM 654 O O . ARG A 1 78 ? -4.238 3.004 -17.610 1.00 48.88 78 ARG A O 1
ATOM 661 N N . LYS A 1 79 ? -2.215 3.279 -18.523 1.00 47.84 79 LYS A N 1
ATOM 662 C CA . LYS A 1 79 ? -2.436 4.658 -18.999 1.00 47.84 79 LYS A CA 1
ATOM 663 C C . LYS A 1 79 ? -3.229 4.656 -20.301 1.00 47.84 79 LYS A C 1
ATOM 665 O O . LYS A 1 79 ? -4.030 5.556 -20.509 1.00 47.84 79 LYS A O 1
ATOM 670 N N . ALA A 1 80 ? -3.037 3.634 -21.128 1.00 43.47 80 ALA A N 1
ATOM 671 C CA . ALA A 1 80 ? -3.916 3.299 -22.232 1.00 43.47 80 ALA A CA 1
ATOM 672 C C . ALA A 1 80 ? -5.135 2.514 -21.719 1.00 43.47 80 ALA A C 1
ATOM 674 O O . ALA A 1 80 ? -5.342 1.366 -22.093 1.00 43.47 80 ALA A O 1
ATOM 675 N N . VAL A 1 81 ? -5.959 3.120 -20.857 1.00 42.97 81 VAL A N 1
ATOM 676 C CA . VAL A 1 81 ? -7.350 2.658 -20.731 1.00 42.97 81 VAL A CA 1
ATOM 677 C C . VAL A 1 81 ? -8.045 3.042 -22.038 1.00 42.97 81 VAL A C 1
ATOM 679 O O . VAL A 1 81 ? -8.659 4.095 -22.155 1.00 42.97 81 VAL A O 1
ATOM 682 N N . GLY A 1 82 ? -7.812 2.235 -23.061 1.00 55.81 82 GLY A N 1
ATOM 683 C CA . GLY A 1 82 ? -8.451 2.284 -24.361 1.00 55.81 82 GLY A CA 1
ATOM 684 C C . GLY A 1 82 ? -8.992 0.895 -24.657 1.00 55.81 82 GLY A C 1
ATOM 685 O O . GLY A 1 82 ? -8.461 -0.098 -24.153 1.00 55.81 82 GLY A O 1
ATOM 686 N N . PHE A 1 83 ? -10.074 0.848 -25.427 1.00 41.91 83 PHE A N 1
ATOM 687 C CA . PHE A 1 83 ? -10.704 -0.385 -25.890 1.00 41.91 83 PHE A CA 1
ATOM 688 C C . PHE A 1 83 ? -9.671 -1.379 -26.449 1.00 41.91 83 PHE A C 1
ATOM 690 O O . PHE A 1 83 ? -8.601 -0.982 -26.922 1.00 41.91 83 PHE A O 1
ATOM 697 N N . ALA A 1 84 ? -9.988 -2.676 -26.381 1.00 47.78 84 ALA A N 1
ATOM 698 C CA . ALA A 1 84 ? -9.155 -3.726 -26.958 1.00 47.78 84 ALA A CA 1
ATOM 699 C C . ALA A 1 84 ? -8.760 -3.376 -28.414 1.00 47.78 84 ALA A C 1
ATOM 701 O O . ALA A 1 84 ? -9.572 -2.807 -29.143 1.00 47.78 84 ALA A O 1
ATOM 702 N N . PRO A 1 85 ? -7.534 -3.714 -28.865 1.00 51.34 85 PRO A N 1
ATOM 703 C CA . PRO A 1 85 ? -7.039 -3.363 -30.203 1.00 51.34 85 PRO A CA 1
ATOM 704 C C . PRO A 1 85 ? -7.851 -3.985 -31.351 1.00 51.34 85 PRO A C 1
ATOM 706 O O . PRO A 1 85 ? -7.660 -3.612 -32.506 1.00 51.34 85 PRO A O 1
ATOM 709 N N . GLN A 1 86 ? -8.746 -4.923 -31.044 1.00 49.03 86 GLN A N 1
ATOM 710 C CA . GLN A 1 86 ? -9.738 -5.471 -31.958 1.00 49.03 86 GLN A CA 1
ATOM 711 C C . GLN A 1 86 ? -11.107 -5.422 -31.263 1.00 49.03 86 GLN A C 1
ATOM 713 O O . GLN A 1 86 ? -11.176 -5.761 -30.076 1.00 49.03 86 GLN A O 1
ATOM 718 N N . PRO A 1 87 ? -12.178 -4.996 -31.960 1.00 52.16 87 PRO A N 1
ATOM 719 C CA . PRO A 1 87 ? -13.524 -5.012 -31.406 1.00 52.16 87 PRO A CA 1
ATOM 720 C C . PRO A 1 87 ? -13.887 -6.451 -31.027 1.00 52.16 87 PRO A C 1
ATOM 722 O O . PRO A 1 87 ? -13.853 -7.352 -31.865 1.00 52.16 87 PRO A O 1
ATOM 725 N N . GLN A 1 88 ? -14.169 -6.671 -29.743 1.00 55.59 88 GLN A N 1
ATOM 726 C CA . GLN A 1 88 ? -14.695 -7.946 -29.267 1.00 55.59 88 GLN A CA 1
ATOM 727 C C . GLN A 1 88 ? -16.126 -8.121 -29.804 1.00 55.59 88 GLN A C 1
ATOM 729 O O . GLN A 1 88 ? -16.823 -7.120 -29.994 1.00 55.59 88 GLN A O 1
ATOM 734 N N . PRO A 1 89 ? -16.560 -9.359 -30.097 1.00 59.16 89 PRO A N 1
ATOM 735 C CA . PRO A 1 89 ? -17.915 -9.621 -30.573 1.00 59.16 89 PRO A CA 1
ATOM 736 C C . PRO A 1 89 ? -18.964 -9.085 -29.585 1.00 59.16 89 PRO A C 1
ATOM 738 O O . PRO A 1 89 ? -18.730 -9.072 -28.373 1.00 59.16 89 PRO A O 1
ATOM 741 N N . GLU A 1 90 ? -20.115 -8.642 -30.106 1.00 49.91 90 GLU A N 1
ATOM 742 C CA . GLU A 1 90 ? -21.217 -8.101 -29.298 1.00 49.91 90 GLU A CA 1
ATOM 743 C C . GLU A 1 90 ? -21.550 -9.044 -28.129 1.00 49.91 90 GLU A C 1
ATOM 745 O O . GLU A 1 90 ? -21.822 -10.229 -28.318 1.00 49.91 90 GLU A O 1
ATOM 750 N N . GLY A 1 91 ? -21.479 -8.517 -26.902 1.00 59.69 91 GLY A N 1
ATOM 751 C CA . GLY A 1 91 ? -21.753 -9.268 -25.670 1.00 59.69 91 GLY A CA 1
ATOM 752 C C . GLY A 1 91 ? -20.531 -9.802 -24.910 1.00 59.69 91 GLY A C 1
ATOM 753 O O . GLY A 1 91 ? -20.709 -10.325 -23.813 1.00 59.69 91 GLY A O 1
ATOM 754 N N . GLN A 1 92 ? -19.301 -9.644 -25.417 1.00 51.16 92 GLN A N 1
ATOM 755 C CA . GLN A 1 92 ? -18.079 -9.968 -24.666 1.00 51.16 92 GLN A CA 1
ATOM 756 C C . GLN A 1 92 ? -17.249 -8.710 -24.392 1.00 51.16 92 GLN A C 1
ATOM 758 O O . GLN A 1 92 ? -16.820 -8.025 -25.315 1.00 51.16 92 GLN A O 1
ATOM 763 N N . GLY A 1 93 ? -17.026 -8.427 -23.105 1.00 54.50 93 GLY A N 1
ATOM 764 C CA . GLY A 1 93 ? -16.176 -7.337 -22.627 1.00 54.50 93 GLY A CA 1
ATOM 765 C C . GLY A 1 93 ? -16.922 -6.071 -22.185 1.00 54.50 93 GLY A C 1
ATOM 766 O O . GLY A 1 93 ? -18.117 -5.913 -22.441 1.00 54.50 93 GLY A O 1
ATOM 767 N N . PRO A 1 94 ? -16.223 -5.165 -21.480 1.00 59.72 94 PRO A N 1
ATOM 768 C CA . PRO A 1 94 ? -16.800 -3.930 -20.965 1.00 59.72 94 PRO A CA 1
ATOM 769 C C . PRO A 1 94 ? -17.214 -2.995 -22.111 1.00 59.72 94 PRO A C 1
ATOM 771 O O . PRO A 1 94 ? -16.368 -2.493 -22.852 1.00 59.72 94 PRO A O 1
ATOM 774 N N . GLN A 1 95 ? -18.520 -2.753 -22.248 1.00 59.69 95 GLN A N 1
ATOM 775 C CA . GLN A 1 95 ? -19.087 -1.928 -23.324 1.00 59.69 95 GLN A CA 1
ATOM 776 C C . GLN A 1 95 ? -19.105 -0.442 -22.957 1.00 59.69 95 GLN A C 1
ATOM 778 O O . GLN A 1 95 ? -19.008 0.426 -23.825 1.00 59.69 95 GLN A O 1
ATOM 783 N N . HIS A 1 96 ? -19.160 -0.138 -21.659 1.00 66.56 96 HIS A N 1
ATOM 784 C CA . HIS A 1 96 ? -19.093 1.220 -21.144 1.00 66.56 96 HIS A CA 1
ATOM 785 C C . HIS A 1 96 ? -17.816 1.454 -20.323 1.00 66.56 96 HIS A C 1
ATOM 787 O O . HIS A 1 96 ? -17.319 0.545 -19.655 1.00 66.56 96 HIS A O 1
ATOM 793 N N . PRO A 1 97 ? -17.308 2.700 -20.255 1.00 63.81 97 PRO A N 1
ATOM 794 C CA . PRO A 1 97 ? -16.192 3.057 -19.371 1.00 63.81 97 PRO A CA 1
ATOM 795 C C . PRO A 1 97 ? -16.415 2.664 -17.898 1.00 63.81 97 PRO A C 1
ATOM 797 O O . PRO A 1 97 ? -15.463 2.369 -17.177 1.00 63.81 97 PRO A O 1
ATOM 800 N N . GLY A 1 98 ? -17.677 2.628 -17.452 1.00 68.56 98 GLY A N 1
ATOM 801 C CA . GLY A 1 98 ? -18.056 2.161 -16.117 1.00 68.56 98 GLY A CA 1
ATOM 802 C C . GLY A 1 98 ? -17.854 0.658 -15.895 1.00 68.56 98 GLY A C 1
ATOM 803 O O . GLY A 1 98 ? -17.563 0.259 -14.770 1.00 68.56 98 GLY A O 1
ATOM 804 N N . ASP A 1 99 ? -17.941 -0.166 -16.941 1.00 72.44 99 ASP A N 1
ATOM 805 C CA . ASP A 1 99 ? -17.691 -1.611 -16.859 1.00 72.44 99 ASP A CA 1
ATOM 806 C C . ASP A 1 99 ? -16.203 -1.896 -16.659 1.00 72.44 99 ASP A C 1
ATOM 808 O O . ASP A 1 99 ? -15.833 -2.655 -15.769 1.00 72.44 99 ASP A O 1
ATOM 812 N N . VAL A 1 100 ? -15.335 -1.179 -17.384 1.00 74.88 100 VAL A N 1
ATOM 813 C CA . VAL A 1 100 ? -13.876 -1.251 -17.183 1.00 74.88 100 VAL A CA 1
ATOM 814 C C . VAL A 1 100 ? -13.509 -0.887 -15.742 1.00 74.88 100 VAL A C 1
ATOM 816 O O . VAL A 1 100 ? -12.626 -1.494 -15.131 1.00 74.88 100 VAL A O 1
ATOM 819 N N . LEU A 1 101 ? -14.191 0.113 -15.177 1.00 74.56 101 LEU A N 1
ATOM 820 C CA . LEU A 1 101 ? -13.959 0.540 -13.804 1.00 74.56 101 LEU A CA 1
ATOM 821 C C . LEU A 1 101 ? -14.478 -0.483 -12.784 1.00 74.56 101 LEU A C 1
ATOM 823 O O . LEU A 1 101 ? -13.809 -0.710 -11.775 1.00 74.56 101 LEU A O 1
ATOM 827 N N . ARG A 1 102 ? -15.625 -1.123 -13.049 1.00 76.62 102 ARG A N 1
ATOM 828 C CA . ARG A 1 102 ? -16.146 -2.239 -12.243 1.00 76.62 102 ARG A CA 1
ATOM 829 C C . ARG A 1 102 ? -15.184 -3.421 -12.231 1.00 76.62 102 ARG A C 1
ATOM 831 O O . ARG A 1 102 ? -14.876 -3.915 -11.149 1.00 76.62 102 ARG A O 1
ATOM 838 N N . ASP A 1 103 ? -14.652 -3.810 -13.384 1.00 78.00 103 ASP A N 1
ATOM 839 C CA . ASP A 1 103 ? -13.677 -4.900 -13.488 1.00 78.00 103 ASP A CA 1
ATOM 840 C C . ASP A 1 103 ? -12.396 -4.577 -12.713 1.00 78.00 103 ASP A C 1
ATOM 842 O O . ASP A 1 103 ? -11.874 -5.405 -11.958 1.00 78.00 103 ASP A O 1
ATOM 846 N N . LEU A 1 104 ? -11.911 -3.336 -12.826 1.00 76.12 104 LEU A N 1
ATOM 847 C CA . LEU A 1 104 ? -10.744 -2.880 -12.077 1.00 76.12 104 LEU A CA 1
ATOM 848 C C . LEU A 1 104 ? -10.996 -2.870 -10.561 1.00 76.12 104 LEU A C 1
ATOM 850 O O . LEU A 1 104 ? -10.119 -3.271 -9.790 1.00 76.12 104 LEU A O 1
ATOM 854 N N . LEU A 1 105 ? -12.180 -2.430 -10.125 1.00 80.44 105 LEU A N 1
ATOM 855 C CA . LEU A 1 105 ? -12.595 -2.481 -8.723 1.00 80.44 105 LEU A CA 1
ATOM 856 C C . LEU A 1 105 ? -12.682 -3.927 -8.231 1.00 80.44 105 LEU A C 1
ATOM 858 O O . LEU A 1 105 ? -12.139 -4.221 -7.170 1.00 80.44 105 LEU A O 1
ATOM 862 N N . GLY A 1 106 ? -13.274 -4.836 -9.008 1.00 79.38 106 GLY A N 1
ATOM 863 C CA . GLY A 1 106 ? -13.354 -6.262 -8.688 1.00 79.38 106 GLY A CA 1
ATOM 864 C C . GLY A 1 106 ? -11.972 -6.890 -8.496 1.00 79.38 106 GLY A C 1
ATOM 865 O O . GLY A 1 106 ? -11.715 -7.535 -7.478 1.00 79.38 106 GLY A O 1
ATOM 866 N N . ALA A 1 107 ? -11.037 -6.610 -9.408 1.00 79.25 107 ALA A N 1
ATOM 867 C CA . ALA A 1 107 ? -9.660 -7.096 -9.318 1.00 79.25 107 ALA A CA 1
ATOM 868 C C . ALA A 1 107 ? -8.903 -6.555 -8.087 1.00 79.25 107 ALA A C 1
ATOM 870 O O . ALA A 1 107 ? -8.065 -7.255 -7.511 1.00 79.25 107 ALA A O 1
ATOM 871 N N . GLN A 1 108 ? -9.186 -5.318 -7.662 1.00 74.25 108 GLN A N 1
ATOM 872 C CA . GLN A 1 108 ? -8.518 -4.682 -6.518 1.00 74.25 108 GLN A CA 1
ATOM 873 C C . GLN A 1 108 ? -9.268 -4.836 -5.187 1.00 74.25 108 GLN A C 1
ATOM 875 O O . GLN A 1 108 ? -8.685 -4.589 -4.128 1.00 74.25 108 GLN A O 1
ATOM 880 N N . HIS A 1 109 ? -10.519 -5.300 -5.206 1.00 82.19 109 HIS A N 1
ATOM 881 C CA . HIS A 1 109 ? -11.410 -5.357 -4.047 1.00 82.19 109 HIS A CA 1
ATOM 882 C C . HIS A 1 109 ? -10.775 -6.091 -2.860 1.00 82.19 109 HIS A C 1
ATOM 884 O O . HIS A 1 109 ? -10.705 -5.566 -1.748 1.00 82.19 109 HIS A O 1
ATOM 890 N N . ALA A 1 110 ? -10.220 -7.283 -3.099 1.00 77.62 110 ALA A N 1
ATOM 891 C CA . ALA A 1 110 ? -9.604 -8.083 -2.044 1.00 77.62 110 ALA A CA 1
ATOM 892 C C . ALA A 1 110 ? -8.381 -7.394 -1.412 1.00 77.62 110 ALA A C 1
ATOM 894 O O . ALA A 1 110 ? -8.125 -7.553 -0.217 1.00 77.62 110 ALA A O 1
ATOM 895 N N . ARG A 1 111 ? -7.612 -6.628 -2.197 1.00 75.50 111 ARG A N 1
ATOM 896 C CA . ARG A 1 111 ? -6.459 -5.869 -1.690 1.00 75.50 111 ARG A CA 1
ATOM 897 C C . ARG A 1 111 ? -6.912 -4.676 -0.861 1.00 75.50 111 ARG A C 1
ATOM 899 O O . ARG A 1 111 ? -6.437 -4.518 0.263 1.00 75.50 111 ARG A O 1
ATOM 906 N N . LEU A 1 112 ? -7.879 -3.915 -1.368 1.00 79.00 112 LEU A N 1
ATOM 907 C CA . LEU A 1 112 ? -8.420 -2.748 -0.684 1.00 79.00 112 LEU A CA 1
ATOM 908 C C . LEU A 1 112 ? -9.095 -3.134 0.639 1.00 79.00 112 LEU A C 1
ATOM 910 O O . LEU A 1 112 ? -8.799 -2.542 1.672 1.00 79.00 112 LEU A O 1
ATOM 914 N N . LEU A 1 113 ? -9.904 -4.198 0.647 1.00 82.62 113 LEU A N 1
ATOM 915 C CA . LEU A 1 113 ? -10.545 -4.709 1.860 1.00 82.62 113 LEU A CA 1
ATOM 916 C C . LEU A 1 113 ? -9.521 -5.144 2.914 1.00 82.62 113 LEU A C 1
ATOM 918 O O . LEU A 1 113 ? -9.681 -4.846 4.098 1.00 82.62 113 LEU A O 1
ATOM 922 N N . ARG A 1 114 ? -8.443 -5.828 2.506 1.00 81.00 114 ARG A N 1
ATOM 923 C CA . ARG A 1 114 ? -7.357 -6.194 3.428 1.00 81.00 114 ARG A CA 1
ATOM 924 C C . ARG A 1 114 ? -6.647 -4.963 3.989 1.00 81.00 114 ARG A C 1
ATOM 926 O O . ARG A 1 114 ? -6.319 -4.968 5.172 1.00 81.00 114 ARG A O 1
ATOM 933 N N . HIS A 1 115 ? -6.412 -3.937 3.174 1.00 80.50 115 HIS A N 1
ATOM 934 C CA . HIS A 1 115 ? -5.827 -2.679 3.634 1.00 80.50 115 HIS A CA 1
ATOM 935 C C . HIS A 1 115 ? -6.734 -1.971 4.650 1.00 80.50 115 HIS A C 1
ATOM 937 O O . HIS A 1 115 ? -6.289 -1.683 5.757 1.00 80.50 115 HIS A O 1
ATOM 943 N N . VAL A 1 116 ? -8.022 -1.802 4.338 1.00 80.00 116 VAL A N 1
ATOM 944 C CA . VAL A 1 116 ? -9.013 -1.178 5.232 1.00 80.00 116 VAL A CA 1
ATOM 945 C C . VAL A 1 116 ? -9.126 -1.928 6.562 1.00 80.00 116 VAL A C 1
ATOM 947 O O . VAL A 1 116 ? -9.092 -1.308 7.624 1.00 80.00 116 VAL A O 1
ATOM 950 N N . ARG A 1 117 ? -9.196 -3.266 6.532 1.00 81.06 117 ARG A N 1
ATOM 951 C CA . ARG A 1 117 ? -9.232 -4.097 7.748 1.00 81.06 117 ARG A CA 1
ATOM 952 C C . ARG A 1 117 ? -8.019 -3.868 8.643 1.00 81.06 117 ARG A C 1
ATOM 954 O O . ARG A 1 117 ? -8.182 -3.750 9.852 1.00 81.06 117 ARG A O 1
ATOM 961 N N . ARG A 1 118 ? -6.818 -3.779 8.065 1.00 78.19 118 ARG A N 1
ATOM 962 C CA . ARG A 1 118 ? -5.595 -3.501 8.835 1.00 78.19 118 ARG A CA 1
ATOM 963 C C . ARG A 1 118 ? -5.617 -2.105 9.442 1.00 78.19 118 ARG A C 1
ATOM 965 O O . ARG A 1 118 ? -5.350 -1.963 10.628 1.00 78.19 118 ARG A O 1
ATOM 972 N N . GLN A 1 119 ? -6.013 -1.101 8.664 1.00 79.56 119 GLN A N 1
ATOM 973 C CA . GLN A 1 119 ? -6.140 0.273 9.149 1.00 79.56 119 GLN A CA 1
ATOM 974 C C . GLN A 1 119 ? -7.139 0.396 10.307 1.00 79.56 119 GLN A C 1
ATOM 976 O O . GLN A 1 119 ?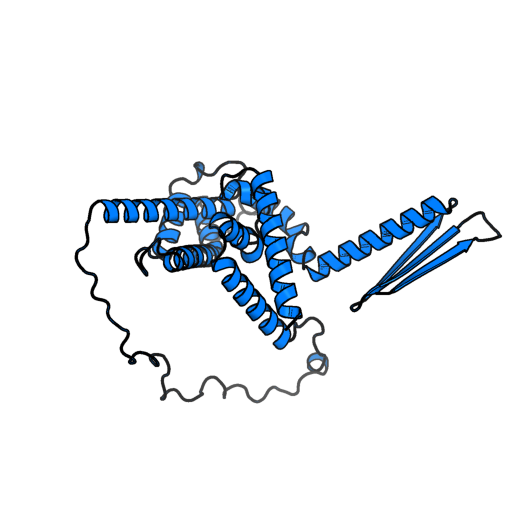 -6.909 1.168 11.237 1.00 79.56 119 GLN A O 1
ATOM 981 N N . LEU A 1 120 ? -8.237 -0.363 10.269 1.00 79.81 120 LEU A N 1
ATOM 982 C CA . LEU A 1 120 ? -9.211 -0.422 11.359 1.00 79.81 120 LEU A CA 1
ATOM 983 C C . LEU A 1 120 ? -8.683 -1.191 12.567 1.00 79.81 120 LEU A C 1
ATOM 985 O O . LEU A 1 120 ? -8.802 -0.685 13.675 1.00 79.81 120 LEU A O 1
ATOM 989 N N . TRP A 1 121 ? -8.042 -2.345 12.370 1.00 81.12 121 TRP A N 1
ATOM 990 C CA . TRP A 1 121 ? -7.406 -3.091 13.460 1.00 81.12 121 TRP A CA 1
ATOM 991 C C . TRP A 1 121 ? -6.420 -2.208 14.230 1.00 81.12 121 TRP A C 1
ATOM 993 O O . TRP A 1 121 ? -6.485 -2.113 15.448 1.00 81.12 121 TRP A O 1
ATOM 1003 N N . HIS A 1 122 ? -5.582 -1.467 13.512 1.00 74.38 122 HIS A N 1
ATOM 1004 C CA . HIS A 1 122 ? -4.648 -0.518 14.100 1.00 74.38 122 HIS A CA 1
ATOM 1005 C C . HIS A 1 122 ? -5.314 0.635 14.862 1.00 74.38 122 HIS A C 1
ATOM 1007 O O . HIS A 1 122 ? -4.782 1.068 15.881 1.00 74.38 122 HIS A O 1
ATOM 1013 N N . ALA A 1 123 ? -6.451 1.139 14.380 1.00 76.62 123 ALA A N 1
ATOM 1014 C CA . ALA A 1 123 ? -7.210 2.183 15.067 1.00 76.62 123 ALA A CA 1
ATOM 1015 C C . ALA A 1 123 ? -7.897 1.655 16.336 1.00 76.62 123 ALA A C 1
ATOM 1017 O O . ALA A 1 123 ? -7.930 2.350 17.346 1.00 76.62 123 ALA A O 1
ATOM 1018 N N . VAL A 1 124 ? -8.385 0.412 16.303 1.00 76.31 124 VAL A N 1
ATOM 1019 C CA . VAL A 1 124 ? -8.967 -0.272 17.465 1.00 76.31 124 VAL A CA 1
ATOM 1020 C C . VAL A 1 124 ? -7.900 -0.538 18.524 1.00 76.31 124 VAL A C 1
ATOM 1022 O O . VAL A 1 124 ? -8.099 -0.198 19.684 1.00 76.31 124 VAL A O 1
ATOM 1025 N N . THR A 1 125 ? -6.735 -1.063 18.131 1.00 71.62 125 THR A N 1
ATOM 1026 C CA . THR A 1 125 ? -5.609 -1.296 19.050 1.00 71.62 125 THR A CA 1
ATOM 1027 C C . THR A 1 125 ? -5.095 0.006 19.673 1.00 71.62 125 THR A C 1
ATOM 1029 O O . THR A 1 125 ? -4.650 0.003 20.815 1.00 71.62 125 THR A O 1
ATOM 1032 N N . ALA A 1 126 ? -5.179 1.127 18.950 1.00 73.38 126 ALA A N 1
ATOM 1033 C CA . ALA A 1 126 ? -4.831 2.450 19.468 1.00 73.38 126 ALA A CA 1
ATOM 1034 C C . ALA A 1 126 ? -5.931 3.088 20.344 1.00 73.38 126 ALA A C 1
ATOM 1036 O O . ALA A 1 126 ? -5.712 4.163 20.893 1.00 73.38 126 ALA A O 1
ATOM 1037 N N . GLY A 1 127 ? -7.111 2.466 20.460 1.00 72.69 127 GLY A N 1
ATOM 1038 C CA . GLY A 1 127 ? -8.255 3.015 21.194 1.00 72.69 127 GLY A CA 1
ATOM 1039 C C . GLY A 1 127 ? -8.950 4.195 20.503 1.00 72.69 127 GLY A C 1
ATOM 1040 O O . GLY A 1 127 ? -9.794 4.845 21.111 1.00 72.69 127 GLY A O 1
ATOM 1041 N N . GLU A 1 128 ? -8.628 4.484 19.237 1.00 76.62 128 GLU A N 1
ATOM 1042 C CA . GLU A 1 128 ? -9.236 5.584 18.471 1.00 76.62 128 GLU A CA 1
ATOM 1043 C C . GLU A 1 128 ? -10.679 5.274 18.047 1.00 76.62 128 GLU A C 1
ATOM 1045 O O . GLU A 1 128 ? -11.473 6.183 17.804 1.00 76.62 128 GLU A O 1
ATOM 1050 N N . VAL A 1 129 ? -11.001 3.988 17.883 1.00 80.75 129 VAL A N 1
ATOM 1051 C CA . VAL A 1 129 ? -12.288 3.497 17.378 1.00 80.75 129 VAL A CA 1
ATOM 1052 C C . VAL A 1 129 ? -12.672 2.238 18.150 1.00 80.75 129 VAL A C 1
ATOM 1054 O O . VAL A 1 129 ? -11.823 1.389 18.414 1.00 80.75 129 VAL A O 1
ATOM 1057 N N . LEU A 1 130 ? -13.954 2.083 18.483 1.00 72.75 130 LEU A N 1
ATOM 1058 C CA . LEU A 1 130 ? -14.456 0.858 19.107 1.00 72.75 130 LEU A CA 1
ATOM 1059 C C . LEU A 1 130 ? -14.403 -0.330 18.125 1.00 72.75 130 LEU A C 1
ATOM 1061 O O . LEU A 1 130 ? -14.616 -0.143 16.919 1.00 72.75 130 LEU A O 1
ATOM 1065 N N . PRO A 1 131 ? -14.183 -1.563 18.615 1.00 73.31 131 PRO A N 1
ATOM 1066 C CA . PRO A 1 131 ? -14.345 -2.758 17.797 1.00 73.31 131 PRO A CA 1
ATOM 1067 C C . PRO A 1 131 ? -15.711 -2.754 17.098 1.00 73.31 131 PRO A C 1
ATOM 1069 O O . PRO A 1 131 ? -16.723 -2.415 17.705 1.00 73.31 131 PRO A O 1
ATOM 1072 N N . ASN A 1 132 ? -15.737 -3.113 15.814 1.00 74.75 132 ASN A N 1
ATOM 1073 C CA . ASN A 1 132 ? -16.947 -3.194 14.982 1.00 74.75 132 ASN A CA 1
ATOM 1074 C C . ASN A 1 132 ? -17.731 -1.882 14.768 1.00 74.75 132 ASN A C 1
ATOM 1076 O O . ASN A 1 132 ? -18.771 -1.915 14.118 1.00 74.75 132 ASN A O 1
ATOM 1080 N N . ALA A 1 133 ? -17.236 -0.721 15.214 1.00 78.44 133 ALA A N 1
ATOM 1081 C CA . ALA A 1 133 ? -17.911 0.560 14.961 1.00 78.44 133 ALA A CA 1
ATOM 1082 C C . ALA A 1 133 ? -17.896 0.980 13.479 1.00 78.44 133 ALA A C 1
ATOM 1084 O O . ALA A 1 133 ? -18.729 1.768 13.039 1.00 78.44 133 ALA A O 1
ATOM 1085 N N . ILE A 1 134 ? -16.943 0.466 12.696 1.00 83.38 134 ILE A N 1
ATOM 1086 C CA . ILE A 1 134 ? -16.858 0.695 11.252 1.00 83.38 134 ILE A CA 1
ATOM 1087 C C . ILE A 1 134 ? -16.754 -0.662 10.562 1.00 83.38 134 ILE A C 1
ATOM 1089 O O . ILE A 1 134 ? -15.762 -1.367 10.747 1.00 83.38 134 ILE A O 1
ATOM 1093 N N . ASP A 1 135 ? -17.732 -0.999 9.719 1.00 83.12 135 ASP A N 1
ATOM 1094 C CA . ASP A 1 135 ? -17.641 -2.172 8.848 1.00 83.12 135 ASP A CA 1
ATOM 1095 C C . ASP A 1 135 ? -16.624 -1.925 7.710 1.00 83.12 135 ASP A C 1
ATOM 1097 O O . ASP A 1 135 ? -16.808 -0.995 6.910 1.00 83.12 135 ASP A O 1
ATOM 1101 N N . PRO A 1 136 ? -15.560 -2.748 7.596 1.00 77.62 136 PRO A N 1
ATOM 1102 C CA . PRO A 1 136 ? -14.589 -2.648 6.513 1.00 77.62 136 PRO A CA 1
ATOM 1103 C C . PRO A 1 136 ? -15.197 -2.791 5.111 1.00 77.62 136 PRO A C 1
ATOM 1105 O O . PRO A 1 136 ? -14.688 -2.169 4.179 1.00 77.62 136 PRO A O 1
ATOM 1108 N N . ARG A 1 137 ? -16.246 -3.610 4.937 1.00 84.12 137 ARG A N 1
ATOM 1109 C CA . ARG A 1 137 ? -16.885 -3.816 3.624 1.00 84.12 137 ARG A CA 1
ATOM 1110 C C . ARG A 1 137 ? -17.630 -2.562 3.193 1.00 84.12 137 ARG A C 1
ATOM 1112 O O . ARG A 1 137 ? -17.330 -2.027 2.133 1.00 84.12 137 ARG A O 1
ATOM 1119 N N . ALA A 1 138 ? -18.436 -1.997 4.089 1.00 86.69 138 ALA A N 1
ATOM 1120 C CA . ALA A 1 138 ? -19.128 -0.737 3.846 1.00 86.69 138 ALA A CA 1
ATOM 1121 C C . ALA A 1 138 ? -18.194 0.433 3.476 1.00 86.69 138 ALA A C 1
ATOM 1123 O O . ALA A 1 138 ? -18.635 1.380 2.827 1.00 86.69 138 ALA A O 1
ATOM 1124 N N . VAL A 1 139 ? -16.928 0.432 3.914 1.00 86.06 139 VAL A N 1
ATOM 1125 C CA . VAL A 1 139 ? -15.932 1.433 3.476 1.00 86.06 139 VAL A CA 1
ATOM 1126 C C . VAL A 1 139 ? -15.534 1.200 2.019 1.00 86.06 139 VAL A C 1
ATOM 1128 O O . VAL A 1 139 ? -15.497 2.146 1.239 1.00 86.06 139 VAL A O 1
ATOM 1131 N N . VAL A 1 140 ? -15.253 -0.047 1.641 1.00 86.31 140 VAL A N 1
ATOM 1132 C CA . VAL A 1 140 ? -14.879 -0.410 0.266 1.00 86.31 140 VAL A CA 1
ATOM 1133 C C . VAL A 1 140 ? -16.040 -0.191 -0.706 1.00 86.31 140 VAL A C 1
ATOM 1135 O O . VAL A 1 140 ? -15.822 0.345 -1.791 1.00 86.31 140 VAL A O 1
ATOM 1138 N N . ASP A 1 141 ? -17.266 -0.514 -0.298 1.00 87.25 141 ASP A N 1
ATOM 1139 C CA . ASP A 1 141 ? -18.471 -0.289 -1.102 1.00 87.25 141 ASP A CA 1
ATOM 1140 C C . ASP A 1 141 ? -18.697 1.203 -1.366 1.00 87.25 141 ASP A C 1
ATOM 1142 O O . ASP A 1 141 ? -19.058 1.604 -2.471 1.00 87.25 141 ASP A O 1
ATOM 1146 N N . GLU A 1 142 ? -18.418 2.055 -0.377 1.00 88.62 142 GLU A N 1
ATOM 1147 C CA . GLU A 1 142 ? -18.500 3.505 -0.546 1.00 88.62 142 GLU A CA 1
ATOM 1148 C C . GLU A 1 142 ? -17.402 4.042 -1.476 1.00 88.62 142 GLU A C 1
ATOM 1150 O O . GLU A 1 142 ? -17.665 4.919 -2.301 1.00 88.62 142 GLU A O 1
ATOM 1155 N N . VAL A 1 143 ? -16.190 3.480 -1.418 1.00 89.44 143 VAL A N 1
ATOM 1156 C CA . VAL A 1 143 ? -15.125 3.793 -2.386 1.00 89.44 143 VAL A CA 1
ATOM 1157 C C . VAL A 1 143 ? -15.552 3.414 -3.803 1.00 89.44 143 VAL A C 1
ATOM 1159 O O . VAL A 1 143 ? -15.395 4.223 -4.719 1.00 89.44 143 VAL A O 1
ATOM 1162 N N . ALA A 1 144 ? -16.132 2.225 -3.986 1.00 86.38 144 ALA A N 1
ATOM 1163 C CA . ALA A 1 144 ? -16.651 1.779 -5.275 1.00 86.38 144 ALA A CA 1
ATOM 1164 C C . ALA A 1 144 ? -17.773 2.701 -5.778 1.00 86.38 144 ALA A C 1
ATOM 1166 O O . ALA A 1 144 ? -17.739 3.137 -6.931 1.00 86.38 144 ALA A O 1
ATOM 1167 N N . ARG A 1 145 ? -18.715 3.076 -4.901 1.00 87.94 145 ARG A N 1
ATOM 1168 C CA . ARG A 1 145 ? -19.803 4.016 -5.207 1.00 87.94 145 ARG A CA 1
ATOM 1169 C C . ARG A 1 145 ? -19.259 5.355 -5.703 1.00 87.94 145 ARG A C 1
ATOM 1171 O O . ARG A 1 145 ? -19.688 5.831 -6.750 1.00 87.94 145 ARG A O 1
ATOM 1178 N N . ARG A 1 146 ? -18.293 5.952 -4.995 1.00 87.44 146 ARG A N 1
ATOM 1179 C CA . ARG A 1 146 ? -17.694 7.244 -5.381 1.00 87.44 146 ARG A CA 1
ATOM 1180 C C . ARG A 1 146 ? -16.890 7.167 -6.665 1.00 87.44 146 ARG A C 1
ATOM 1182 O O . ARG A 1 146 ? -16.993 8.066 -7.498 1.00 87.44 146 ARG A O 1
ATOM 1189 N N . ALA A 1 147 ? -16.128 6.092 -6.835 1.00 85.81 147 ALA A N 1
ATOM 1190 C CA . ALA A 1 147 ? -15.360 5.871 -8.047 1.00 85.81 147 ALA A CA 1
ATOM 1191 C C . ALA A 1 147 ? -16.268 5.774 -9.284 1.00 85.81 147 ALA A C 1
ATOM 1193 O O . ALA A 1 147 ? -15.963 6.382 -10.308 1.00 85.81 147 ALA A O 1
ATOM 1194 N N . LEU A 1 148 ? -17.394 5.057 -9.176 1.00 84.69 148 LEU A N 1
ATOM 1195 C CA . LEU A 1 148 ? -18.361 4.884 -10.263 1.00 84.69 148 LEU A CA 1
ATOM 1196 C C . LEU A 1 148 ? -19.222 6.129 -10.511 1.00 84.69 148 LEU A C 1
ATOM 1198 O O . LEU A 1 148 ? -19.533 6.422 -11.662 1.00 84.69 148 LEU A O 1
ATOM 1202 N N . ALA A 1 149 ? -19.597 6.867 -9.462 1.00 84.12 149 ALA A N 1
ATOM 1203 C CA . ALA A 1 149 ? -20.442 8.056 -9.584 1.00 84.12 149 ALA A CA 1
ATOM 1204 C C . ALA A 1 149 ? -19.708 9.246 -10.219 1.00 84.12 149 ALA A C 1
ATOM 1206 O O . ALA A 1 149 ? -20.312 10.021 -10.957 1.00 84.12 149 ALA A O 1
ATOM 1207 N N . ALA A 1 150 ? -18.412 9.404 -9.937 1.00 81.25 150 ALA A N 1
ATOM 1208 C CA . ALA A 1 150 ? -17.642 10.552 -10.402 1.00 81.25 150 ALA A CA 1
ATOM 1209 C C . ALA A 1 150 ? -16.232 10.164 -10.887 1.00 81.25 150 ALA A C 1
ATOM 1211 O O . ALA A 1 150 ? -15.234 10.632 -10.334 1.00 81.25 150 ALA A O 1
ATOM 1212 N N . PRO A 1 151 ? -16.108 9.366 -11.967 1.00 75.06 151 PRO A N 1
ATOM 1213 C CA . PRO A 1 151 ? -14.811 8.924 -12.489 1.00 75.06 151 PRO A CA 1
ATOM 1214 C C . PRO A 1 151 ? -13.918 10.083 -12.968 1.00 75.06 151 PRO A C 1
ATOM 1216 O O . PRO A 1 151 ? -12.701 9.924 -13.067 1.00 75.06 151 PRO A O 1
ATOM 1219 N N . GLN A 1 152 ? -14.509 11.254 -13.234 1.00 74.06 152 GLN A N 1
ATOM 1220 C CA . GLN A 1 152 ? -13.814 12.479 -13.640 1.00 74.06 152 GLN A CA 1
ATOM 1221 C C . GLN A 1 152 ? -13.102 13.195 -12.480 1.00 74.06 152 GLN A C 1
ATOM 1223 O O . GLN A 1 152 ? -12.209 13.999 -12.720 1.00 74.06 152 GLN A O 1
ATOM 1228 N N . GLN A 1 153 ? -13.439 12.892 -11.220 1.00 77.69 153 GLN A N 1
ATOM 1229 C CA . GLN A 1 153 ? -12.766 13.480 -10.051 1.00 77.69 153 GLN A CA 1
ATOM 1230 C C . GLN A 1 153 ? -11.363 12.897 -9.814 1.00 77.69 153 GLN A C 1
ATOM 1232 O O . GLN A 1 153 ? -10.632 13.360 -8.935 1.00 77.69 153 GLN A O 1
ATOM 1237 N N . LYS A 1 154 ? -10.962 11.883 -10.590 1.00 83.06 154 LYS A N 1
ATOM 1238 C CA . LYS A 1 154 ? -9.619 11.312 -10.534 1.00 83.06 154 LYS A CA 1
ATOM 1239 C C . LYS A 1 154 ? -8.581 12.339 -11.017 1.00 83.06 154 LYS A C 1
ATOM 1241 O O . LYS A 1 154 ? -8.635 12.750 -12.176 1.00 83.06 154 LYS A O 1
ATOM 1246 N N . PRO A 1 155 ? -7.539 12.646 -10.223 1.00 78.12 155 PRO A N 1
ATOM 1247 C CA . PRO A 1 155 ? -6.432 13.481 -10.683 1.00 78.12 155 PRO A CA 1
ATOM 1248 C C . PRO A 1 155 ? -5.739 12.895 -11.925 1.00 78.12 155 PRO A C 1
ATOM 1250 O O . PRO A 1 155 ? -5.476 11.690 -11.998 1.00 78.12 155 PRO A O 1
ATOM 1253 N N . GLU A 1 156 ? -5.385 13.735 -12.900 1.00 68.88 156 GLU A N 1
ATOM 1254 C CA . GLU A 1 156 ? -4.803 13.295 -14.183 1.00 68.88 156 GLU A CA 1
ATOM 1255 C C . GLU A 1 156 ? -3.500 12.503 -14.017 1.00 68.88 156 GLU A C 1
ATOM 1257 O O . GLU A 1 156 ? -3.270 11.499 -14.692 1.00 68.88 156 GLU A O 1
ATOM 1262 N N . LYS A 1 157 ? -2.657 12.914 -13.064 1.00 70.31 157 LYS A N 1
ATOM 1263 C CA . LYS A 1 157 ? -1.345 12.299 -12.800 1.00 70.31 157 LYS A CA 1
ATOM 1264 C C . LYS A 1 157 ? -1.427 10.978 -12.021 1.00 70.31 157 LYS A C 1
ATOM 1266 O O . LYS A 1 157 ? -0.401 10.323 -11.856 1.00 70.31 157 LYS A O 1
ATOM 1271 N N . MET A 1 158 ? -2.614 10.585 -11.554 1.00 75.06 158 MET A N 1
ATOM 1272 C CA . MET A 1 158 ? -2.830 9.447 -10.657 1.00 75.06 158 MET A CA 1
ATOM 1273 C C . MET A 1 158 ? -3.491 8.268 -11.387 1.00 75.06 158 MET A C 1
ATOM 1275 O O . MET A 1 158 ? -4.368 8.456 -12.233 1.00 75.06 158 MET A O 1
ATOM 1279 N N . SER A 1 159 ? -3.085 7.037 -11.069 1.00 78.12 159 SER A N 1
ATOM 1280 C CA . SER A 1 159 ? -3.776 5.832 -11.548 1.00 78.12 159 SER A CA 1
ATOM 1281 C C . SER A 1 159 ? -5.071 5.596 -10.760 1.00 78.12 159 SER A C 1
ATOM 1283 O O . SER A 1 159 ? -5.192 6.024 -9.615 1.00 78.12 159 SER A O 1
ATOM 1285 N N . TYR A 1 160 ? -6.037 4.885 -11.348 1.00 78.62 160 TYR A N 1
ATOM 1286 C CA . TYR A 1 160 ? -7.269 4.509 -10.640 1.00 78.62 160 TYR A CA 1
ATOM 1287 C C . TYR A 1 160 ? -6.987 3.681 -9.380 1.00 78.62 160 TYR A C 1
ATOM 1289 O O . TYR A 1 160 ? -7.622 3.899 -8.357 1.00 78.62 160 TYR A O 1
ATOM 1297 N N . GLU A 1 161 ? -5.975 2.808 -9.423 1.00 77.81 161 GLU A N 1
ATOM 1298 C CA . GLU A 1 161 ? -5.547 2.036 -8.253 1.00 77.81 161 GLU A CA 1
ATOM 1299 C C . GLU A 1 161 ? -5.152 2.958 -7.099 1.00 77.81 161 GLU A C 1
ATOM 1301 O O . GLU A 1 161 ? -5.706 2.836 -6.016 1.00 77.81 161 GLU A O 1
ATOM 1306 N N . LEU A 1 162 ? -4.264 3.930 -7.334 1.00 77.94 162 LEU A N 1
ATOM 1307 C CA . LEU A 1 162 ? -3.845 4.896 -6.311 1.00 77.94 162 LEU A CA 1
ATOM 1308 C C . LEU A 1 162 ? -5.018 5.729 -5.796 1.00 77.94 162 LEU A C 1
ATOM 1310 O O . LEU A 1 162 ? -5.123 5.993 -4.598 1.00 77.94 162 LEU A O 1
ATOM 1314 N N . TRP A 1 163 ? -5.917 6.109 -6.700 1.00 82.88 163 TRP A N 1
ATOM 1315 C CA . TRP A 1 163 ? -7.093 6.889 -6.354 1.00 82.88 163 TRP A CA 1
ATOM 1316 C C . TRP A 1 163 ? -8.042 6.127 -5.420 1.00 82.88 163 TRP A C 1
ATOM 1318 O O . TRP A 1 163 ? -8.561 6.725 -4.481 1.00 82.88 163 TRP A O 1
ATOM 1328 N N . PHE A 1 164 ? -8.193 4.807 -5.569 1.00 86.56 164 PHE A N 1
ATOM 1329 C CA . PHE A 1 164 ? -8.989 3.999 -4.635 1.00 86.56 164 PHE A CA 1
ATOM 1330 C C . PHE A 1 164 ? -8.427 4.012 -3.210 1.00 86.56 164 PHE A C 1
ATOM 1332 O O . PHE A 1 164 ? -9.196 4.098 -2.256 1.00 86.56 164 PHE A O 1
ATOM 1339 N N . TYR A 1 165 ? -7.100 3.980 -3.046 1.00 84.12 165 TYR A N 1
ATOM 1340 C CA . TYR A 1 165 ? -6.476 4.078 -1.720 1.00 84.12 165 TYR A CA 1
ATOM 1341 C C . TYR A 1 165 ? -6.648 5.477 -1.116 1.00 84.12 165 TYR A C 1
ATOM 1343 O O . TYR A 1 165 ? -6.892 5.599 0.083 1.00 84.12 165 TYR A O 1
ATOM 1351 N N . VAL A 1 166 ? -6.603 6.531 -1.939 1.00 86.44 166 VAL A N 1
ATOM 1352 C CA . VAL A 1 166 ? -6.924 7.898 -1.497 1.00 86.44 166 VAL A CA 1
ATOM 1353 C C . VAL A 1 166 ? -8.372 7.989 -1.015 1.00 86.44 166 VAL A C 1
ATOM 1355 O O . VAL A 1 166 ? -8.615 8.495 0.080 1.00 86.44 166 VAL A O 1
ATOM 1358 N N . LEU A 1 167 ? -9.325 7.462 -1.788 1.00 88.31 167 LEU A N 1
ATOM 1359 C CA . LEU A 1 167 ? -10.739 7.441 -1.411 1.00 88.31 167 LEU A CA 1
ATOM 1360 C C . LEU A 1 167 ? -10.966 6.629 -0.129 1.00 88.31 167 LEU A C 1
ATOM 1362 O O . LEU A 1 167 ? -11.666 7.092 0.766 1.00 88.31 167 LEU A O 1
ATOM 1366 N N . ALA A 1 168 ? -10.328 5.465 0.012 1.00 88.31 168 ALA A N 1
ATOM 1367 C CA . ALA A 1 168 ? -10.436 4.644 1.219 1.00 88.31 168 ALA A CA 1
ATOM 1368 C C . ALA A 1 168 ? -9.910 5.371 2.463 1.00 88.31 168 ALA A C 1
ATOM 1370 O O . ALA A 1 168 ? -10.542 5.341 3.519 1.00 88.31 168 ALA A O 1
ATOM 1371 N N . ARG A 1 169 ? -8.778 6.071 2.335 1.00 87.75 169 ARG A N 1
ATOM 1372 C CA . ARG A 1 169 ? -8.206 6.892 3.407 1.00 87.75 169 ARG A CA 1
ATOM 1373 C C . ARG A 1 169 ? -9.135 8.041 3.801 1.00 87.75 169 ARG A C 1
ATOM 1375 O O . ARG A 1 169 ? -9.334 8.282 4.990 1.00 87.75 169 ARG A O 1
ATOM 1382 N N . GLN A 1 170 ? -9.723 8.724 2.819 1.00 89.25 170 GLN A N 1
ATOM 1383 C CA . GLN A 1 170 ? -10.691 9.798 3.053 1.00 89.25 170 GLN A CA 1
ATOM 1384 C C . GLN A 1 170 ? -11.957 9.279 3.742 1.00 89.25 170 GLN A C 1
ATOM 1386 O O . GLN A 1 170 ? -12.405 9.893 4.710 1.00 89.25 170 GLN A O 1
ATOM 1391 N N . GLU A 1 171 ? -12.489 8.129 3.319 1.00 89.88 171 GLU A N 1
ATOM 1392 C CA . GLU A 1 171 ? -13.656 7.515 3.959 1.00 89.88 171 GLU A CA 1
ATOM 1393 C C . GLU A 1 171 ? -13.386 7.101 5.398 1.00 89.88 171 GLU A C 1
ATOM 1395 O O . GLU A 1 171 ? -14.202 7.373 6.283 1.00 89.88 171 GLU A O 1
ATOM 1400 N N . LEU A 1 172 ? -12.230 6.494 5.664 1.00 87.19 172 LEU A N 1
ATOM 1401 C CA . LEU A 1 172 ? -11.838 6.139 7.023 1.00 87.19 172 LEU A CA 1
ATOM 1402 C C . LEU A 1 172 ? -11.698 7.382 7.904 1.00 87.19 172 LEU A C 1
ATOM 1404 O O . LEU A 1 172 ? -12.250 7.406 9.002 1.00 87.19 172 LEU A O 1
ATOM 1408 N N . ALA A 1 173 ? -11.023 8.427 7.422 1.00 87.00 173 ALA A N 1
ATOM 1409 C CA . ALA A 1 173 ? -10.885 9.680 8.160 1.00 87.00 173 ALA A CA 1
ATOM 1410 C C . ALA A 1 173 ? -12.248 10.341 8.431 1.00 87.00 173 ALA A C 1
ATOM 1412 O O . ALA A 1 173 ? -12.505 10.787 9.550 1.00 87.00 173 ALA A O 1
ATOM 1413 N N . ARG A 1 174 ? -13.148 10.353 7.438 1.00 88.75 174 ARG A N 1
ATOM 1414 C CA . ARG A 1 174 ? -14.508 10.894 7.565 1.00 88.75 174 ARG A CA 1
ATOM 1415 C C . ARG A 1 174 ? -15.310 10.147 8.629 1.00 88.75 174 ARG A C 1
ATOM 1417 O O . ARG A 1 174 ? -15.881 10.790 9.505 1.00 88.75 174 ARG A O 1
ATOM 1424 N N . ARG A 1 175 ? -15.340 8.810 8.574 1.00 89.50 175 ARG A N 1
ATOM 1425 C CA . ARG A 1 175 ? -16.094 7.985 9.536 1.00 89.50 175 ARG A CA 1
ATOM 1426 C C . ARG A 1 175 ? -15.521 8.081 10.946 1.00 89.50 175 ARG A C 1
ATOM 1428 O O . ARG A 1 175 ? -16.284 8.200 11.894 1.00 89.50 175 ARG A O 1
ATOM 1435 N N . ARG A 1 176 ? -14.193 8.117 11.092 1.00 85.44 176 ARG A N 1
ATOM 1436 C CA . ARG A 1 176 ? -13.546 8.345 12.395 1.00 85.44 176 ARG A CA 1
ATOM 1437 C C . ARG A 1 176 ? -13.924 9.698 12.984 1.00 85.44 176 ARG A C 1
ATOM 1439 O O . ARG A 1 176 ? -14.298 9.765 14.147 1.00 85.44 176 ARG A O 1
ATOM 1446 N N . LYS A 1 177 ? -13.882 10.762 12.177 1.00 84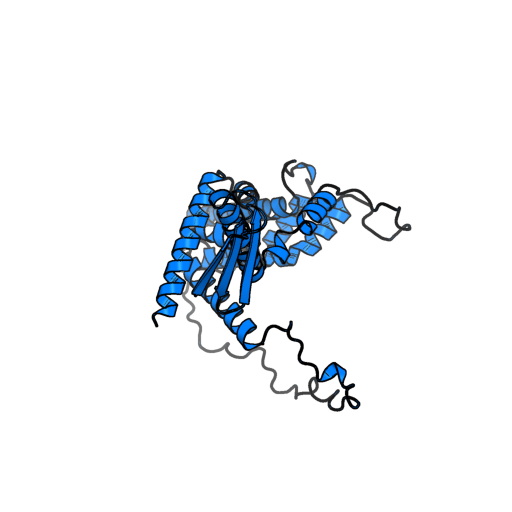.69 177 LYS A N 1
ATOM 1447 C CA . LYS A 1 177 ? -14.275 12.103 12.623 1.00 84.69 177 LYS A CA 1
ATOM 1448 C C . LYS A 1 177 ? -15.753 12.163 13.024 1.00 84.69 177 LYS A C 1
ATOM 1450 O O . LYS A 1 177 ? -16.071 12.819 14.008 1.00 84.69 177 LYS A O 1
ATOM 1455 N N . ALA A 1 178 ? -16.635 11.476 12.295 1.00 85.00 178 ALA A N 1
ATOM 1456 C CA . ALA A 1 178 ? -18.050 11.370 12.651 1.00 85.00 178 ALA A CA 1
ATOM 1457 C C . ALA A 1 178 ? -18.239 10.681 14.013 1.00 85.00 178 ALA A C 1
ATOM 1459 O O . ALA A 1 178 ? -18.890 11.244 14.883 1.00 85.00 178 ALA A O 1
ATOM 1460 N N . LEU A 1 179 ? -17.569 9.547 14.242 1.00 83.25 179 LEU A N 1
ATOM 1461 C CA . LEU A 1 179 ? -17.612 8.841 15.528 1.00 83.25 179 LEU A CA 1
ATOM 1462 C C . LEU A 1 179 ? -17.040 9.676 16.682 1.00 83.25 179 LEU A C 1
ATOM 1464 O O . LEU A 1 179 ? -17.582 9.659 17.780 1.00 83.25 179 LEU A O 1
ATOM 1468 N N . GLN A 1 180 ? -15.966 10.432 16.443 1.00 78.56 180 GLN A N 1
ATOM 1469 C CA . GLN A 1 180 ? -15.410 11.351 17.441 1.00 78.56 180 GLN A CA 1
ATOM 1470 C C . GLN A 1 180 ? -16.368 12.507 17.758 1.00 78.56 180 GLN A C 1
ATOM 1472 O O . GLN A 1 180 ? -16.476 12.903 18.914 1.00 78.56 180 GLN A O 1
ATOM 1477 N N . ALA A 1 181 ? -17.075 13.038 16.756 1.00 78.25 181 ALA A N 1
ATOM 1478 C CA . ALA A 1 181 ? -18.078 14.082 16.955 1.00 78.25 181 ALA A CA 1
ATOM 1479 C C . ALA A 1 181 ? -19.312 13.558 17.712 1.00 78.25 181 ALA A C 1
ATOM 1481 O O . ALA A 1 181 ? -19.809 14.234 18.609 1.00 78.25 181 ALA A O 1
ATOM 1482 N N . GLU A 1 182 ? -19.765 12.341 17.404 1.00 75.31 182 GLU A N 1
ATOM 1483 C CA . GLU A 1 182 ? -20.838 11.660 18.137 1.00 75.31 182 GLU A CA 1
ATOM 1484 C C . GLU A 1 182 ? -20.431 11.387 19.591 1.00 75.31 182 GLU A C 1
ATOM 1486 O O . GLU A 1 182 ? -21.195 11.689 20.507 1.00 75.31 182 GLU A O 1
ATOM 1491 N N . ALA A 1 183 ? -19.204 10.909 19.823 1.00 66.12 183 ALA A N 1
ATOM 1492 C CA . ALA A 1 183 ? -18.656 10.691 21.161 1.00 66.12 183 ALA A CA 1
ATOM 1493 C C . ALA A 1 183 ? -18.479 11.996 21.960 1.00 66.12 183 ALA A C 1
ATOM 1495 O O . ALA A 1 183 ? -18.689 12.004 23.168 1.00 66.12 183 ALA A O 1
ATOM 1496 N N . ALA A 1 184 ? -18.144 13.111 21.303 1.00 63.16 184 ALA A N 1
ATOM 1497 C CA . ALA A 1 184 ? -18.073 14.424 21.946 1.00 63.16 184 ALA A CA 1
ATOM 1498 C C . ALA A 1 184 ? -19.462 14.987 22.313 1.00 63.16 184 ALA A C 1
ATOM 1500 O O . ALA A 1 184 ? -19.572 15.774 23.250 1.00 63.16 184 ALA A O 1
ATOM 1501 N N . GLY A 1 185 ? -20.517 14.588 21.591 1.00 59.22 185 GLY A N 1
ATOM 1502 C CA . GLY A 1 185 ? -21.905 14.981 21.860 1.00 59.2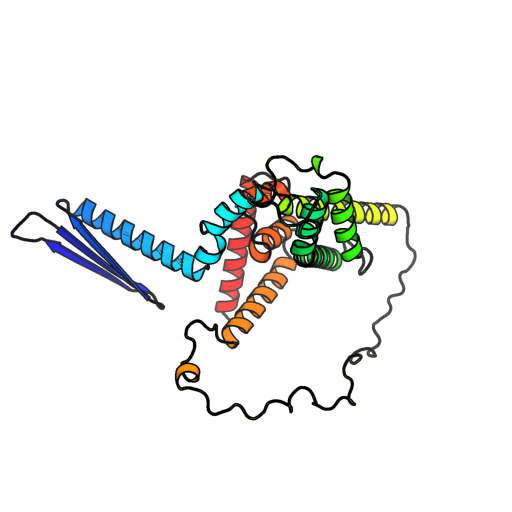2 185 GLY A CA 1
ATOM 1503 C C . GLY A 1 185 ? -22.661 14.056 22.821 1.00 59.22 185 GLY A C 1
ATOM 1504 O O . GLY A 1 185 ? -23.706 14.444 23.337 1.00 59.22 185 GLY A O 1
ATOM 1505 N N . THR A 1 186 ? -22.153 12.849 23.087 1.00 50.69 186 THR A N 1
ATOM 1506 C CA . THR A 1 186 ? -22.793 11.867 23.974 1.00 50.69 186 THR A CA 1
ATOM 1507 C C . THR A 1 186 ? -21.866 11.460 25.117 1.00 50.69 186 THR A C 1
ATOM 1509 O O . THR A 1 186 ? -20.976 10.629 24.958 1.00 50.69 186 THR A O 1
ATOM 1512 N N . VAL A 1 187 ? -22.106 12.000 26.317 1.00 45.00 187 VAL A N 1
ATOM 1513 C CA . VAL A 1 187 ? -21.516 11.455 27.549 1.00 45.00 187 VAL A CA 1
ATOM 1514 C C . VAL A 1 187 ? -22.185 10.108 27.821 1.00 45.00 187 VAL A C 1
ATOM 1516 O O . VAL A 1 187 ? -23.319 10.050 28.293 1.00 45.00 187 VAL A O 1
ATOM 1519 N N . ARG A 1 188 ? -21.509 9.008 27.477 1.00 42.25 188 ARG A N 1
ATOM 1520 C CA . ARG A 1 188 ? -21.970 7.659 27.820 1.00 42.25 188 ARG A CA 1
ATOM 1521 C C . ARG A 1 188 ? -21.655 7.363 29.284 1.00 42.25 188 ARG A C 1
ATOM 1523 O O . ARG A 1 188 ? -20.497 7.167 29.645 1.00 42.25 188 ARG A O 1
ATOM 1530 N N . LEU A 1 189 ? -22.703 7.310 30.101 1.00 50.22 189 LEU A N 1
ATOM 1531 C CA . LEU A 1 189 ? -22.681 6.661 31.406 1.00 50.22 189 LEU A CA 1
ATOM 1532 C C . LEU A 1 189 ? -22.604 5.148 31.168 1.00 50.22 189 LEU A C 1
ATOM 1534 O O . LEU A 1 189 ? -23.479 4.585 30.522 1.00 50.22 189 LEU A O 1
ATOM 1538 N N . GLU A 1 190 ? -21.528 4.547 31.671 1.00 41.88 190 GLU A N 1
ATOM 1539 C CA . GLU A 1 190 ? -21.359 3.108 31.898 1.00 41.88 190 GLU A CA 1
ATOM 1540 C C . GLU A 1 190 ? -21.386 2.208 30.649 1.00 41.88 190 GLU A C 1
ATOM 1542 O O . GLU A 1 190 ? -22.406 1.955 30.017 1.00 41.88 190 GLU A O 1
ATOM 1547 N N . THR A 1 191 ? -20.222 1.651 30.304 1.00 46.12 191 THR A N 1
ATOM 1548 C CA . THR A 1 191 ? -20.165 0.472 29.429 1.00 46.12 191 THR A CA 1
ATOM 1549 C C . THR A 1 191 ? -20.065 -0.757 30.330 1.00 46.12 191 THR A C 1
ATOM 1551 O O . THR A 1 191 ? -19.067 -0.871 31.047 1.00 46.12 191 THR A O 1
ATOM 1554 N N . PRO A 1 192 ? -21.042 -1.684 30.317 1.00 39.47 192 PRO A N 1
ATOM 1555 C CA . PRO A 1 192 ? -20.896 -2.962 30.992 1.00 39.47 192 PRO A CA 1
ATOM 1556 C C . PRO A 1 192 ? -19.697 -3.682 30.381 1.00 39.47 192 PRO A C 1
ATOM 1558 O O . PRO A 1 192 ? -19.665 -3.986 29.186 1.00 39.47 192 PRO A O 1
ATOM 1561 N N . ARG A 1 193 ? -18.675 -3.921 31.199 1.00 37.56 193 ARG A N 1
ATOM 1562 C CA . ARG A 1 193 ? -17.542 -4.759 30.832 1.00 37.56 193 ARG A CA 1
ATOM 1563 C C . ARG A 1 193 ? -18.012 -6.206 30.920 1.00 37.56 193 ARG A C 1
ATOM 1565 O O . ARG A 1 193 ? -17.959 -6.804 31.988 1.00 37.56 193 ARG A O 1
ATOM 1572 N N . VAL A 1 194 ? -18.488 -6.755 29.808 1.00 42.19 194 VAL A N 1
ATOM 1573 C CA . VAL A 1 194 ? -18.681 -8.203 29.696 1.00 42.19 194 VAL A CA 1
ATOM 1574 C C . VAL A 1 194 ? -17.284 -8.818 29.638 1.00 42.19 194 VAL A C 1
ATOM 1576 O O . VAL A 1 194 ? -16.550 -8.620 28.666 1.00 42.19 194 VAL A O 1
ATOM 1579 N N . LEU A 1 195 ? -16.876 -9.476 30.726 1.00 40.72 195 LEU A N 1
ATOM 1580 C CA . LEU A 1 195 ? -15.763 -10.419 30.677 1.00 40.72 195 LEU A CA 1
ATOM 1581 C C . LEU A 1 195 ? -16.145 -11.520 29.677 1.00 40.72 195 LEU A C 1
ATOM 1583 O O . LEU A 1 195 ? -17.288 -11.973 29.711 1.00 40.72 195 LEU A O 1
ATOM 1587 N N . PRO A 1 196 ? -15.239 -11.956 28.787 1.00 40.41 196 PRO A N 1
ATOM 1588 C CA . PRO A 1 196 ? -15.465 -13.183 28.047 1.00 40.41 196 PRO A CA 1
ATOM 1589 C C . PRO A 1 196 ? -15.490 -14.324 29.065 1.00 40.41 196 PRO A C 1
ATOM 1591 O O . PRO A 1 196 ? -14.446 -14.677 29.607 1.00 40.41 196 PRO A O 1
ATOM 1594 N N . ASP A 1 197 ? -16.677 -14.858 29.348 1.00 38.38 197 ASP A N 1
ATOM 1595 C CA . ASP A 1 197 ? -16.788 -16.200 29.903 1.00 38.38 197 ASP A CA 1
ATOM 1596 C C . ASP A 1 197 ? -16.195 -17.180 28.881 1.00 38.38 197 ASP A C 1
ATOM 1598 O O . ASP A 1 197 ? -16.395 -17.050 27.668 1.00 38.38 197 ASP A O 1
ATOM 1602 N N . ASP A 1 198 ? -15.433 -18.141 29.394 1.00 43.84 198 ASP A N 1
ATOM 1603 C CA . ASP A 1 198 ? -14.669 -19.177 28.694 1.00 43.84 198 ASP A CA 1
ATOM 1604 C C . ASP A 1 198 ? -15.541 -20.192 27.910 1.00 43.84 198 ASP A C 1
ATOM 1606 O O . ASP A 1 198 ? -15.368 -21.403 28.026 1.00 43.84 198 ASP A O 1
ATOM 1610 N N . ALA A 1 199 ? -16.470 -19.735 27.066 1.00 39.66 199 ALA A N 1
ATOM 1611 C CA . ALA A 1 199 ? -17.459 -20.599 26.407 1.00 39.66 199 ALA A CA 1
ATOM 1612 C C . ALA A 1 199 ? -17.632 -20.373 24.890 1.00 39.66 199 ALA A C 1
ATOM 1614 O O . ALA A 1 199 ? -18.708 -20.610 24.352 1.00 39.66 199 ALA A O 1
ATOM 1615 N N . ALA A 1 200 ? -16.588 -19.948 24.166 1.00 39.00 200 ALA A N 1
ATOM 1616 C CA . ALA A 1 200 ? -16.607 -19.944 22.690 1.00 39.00 200 ALA A CA 1
ATOM 1617 C C . ALA A 1 200 ? -15.241 -20.252 22.044 1.00 39.00 200 ALA A C 1
ATOM 1619 O O . ALA A 1 200 ? -14.903 -19.768 20.961 1.00 39.00 200 ALA A O 1
ATOM 1620 N N . ARG A 1 201 ? -14.430 -21.088 22.703 1.00 47.34 201 ARG A N 1
ATOM 1621 C CA . ARG A 1 201 ? -13.470 -21.940 21.992 1.00 47.34 201 ARG A CA 1
ATOM 1622 C C . ARG A 1 201 ? -14.249 -23.177 21.547 1.00 47.34 201 ARG A C 1
ATOM 1624 O O . ARG A 1 201 ? -14.743 -23.891 22.406 1.00 47.34 201 ARG A O 1
ATOM 1631 N N . ALA A 1 202 ? -14.277 -23.409 20.235 1.00 41.34 202 ALA A N 1
ATOM 1632 C CA . ALA A 1 202 ? -14.940 -24.513 19.530 1.00 41.34 202 ALA A CA 1
ATOM 1633 C C . ALA A 1 202 ? -16.380 -24.249 19.054 1.00 41.34 202 ALA A C 1
ATOM 1635 O O . ALA A 1 202 ? -17.313 -24.916 19.469 1.00 41.34 202 ALA A O 1
ATOM 1636 N N . GLU A 1 203 ? -16.534 -23.368 18.065 1.00 40.47 203 GLU A N 1
ATOM 1637 C CA . GLU A 1 203 ? -17.571 -23.553 17.042 1.00 40.47 203 GLU A CA 1
ATOM 1638 C C . GLU A 1 203 ? -16.916 -23.415 15.666 1.00 40.47 203 GLU A C 1
ATOM 1640 O O . GLU A 1 203 ? -16.364 -22.374 15.308 1.00 40.47 203 GLU A O 1
ATOM 1645 N N . GLY A 1 204 ? -16.884 -24.536 14.948 1.00 39.78 204 GLY A N 1
ATOM 1646 C CA . GLY A 1 204 ? -16.133 -24.734 13.708 1.00 39.78 204 GLY A CA 1
ATOM 1647 C C . GLY A 1 204 ? -15.310 -26.027 13.672 1.00 39.78 204 GLY A C 1
ATOM 1648 O O . GLY A 1 204 ? -14.664 -26.287 12.663 1.00 39.78 204 GLY A O 1
ATOM 1649 N N . TYR A 1 205 ? -15.332 -26.836 14.738 1.00 36.88 205 TYR A N 1
ATOM 1650 C CA . TYR A 1 205 ? -14.893 -28.231 14.694 1.00 36.88 205 TYR A CA 1
ATOM 1651 C C . TYR A 1 205 ? -16.138 -29.114 14.763 1.00 36.88 205 TYR A C 1
ATOM 1653 O O . TYR A 1 205 ? -16.716 -29.305 15.829 1.00 36.88 205 TYR A O 1
ATOM 1661 N N . ASP A 1 206 ? -16.579 -29.574 13.598 1.00 41.97 206 ASP A N 1
ATOM 1662 C CA . ASP A 1 206 ? -17.570 -30.633 13.471 1.00 41.97 206 ASP A CA 1
ATOM 1663 C C . ASP A 1 206 ? -16.844 -31.970 13.682 1.00 41.97 206 ASP A C 1
ATOM 1665 O O . ASP A 1 206 ? -15.928 -32.311 12.930 1.00 41.97 206 ASP A O 1
ATOM 1669 N N . ALA A 1 207 ? -17.183 -32.680 14.757 1.00 46.53 207 ALA A N 1
ATOM 1670 C CA . ALA A 1 207 ? -16.589 -33.970 15.104 1.00 46.53 207 ALA A CA 1
ATOM 1671 C C . ALA A 1 207 ? -17.262 -35.152 14.377 1.00 46.53 207 ALA A C 1
ATOM 1673 O O . ALA A 1 207 ? -16.853 -36.293 14.586 1.00 46.53 207 ALA A O 1
ATOM 1674 N N . GLU A 1 208 ? -18.253 -34.896 13.513 1.00 45.31 208 GLU A N 1
ATOM 1675 C CA . GLU A 1 208 ? -19.016 -35.931 12.802 1.00 45.31 208 GLU A CA 1
ATOM 1676 C C . GLU A 1 208 ? -18.872 -35.882 11.269 1.00 45.31 208 GLU A C 1
ATOM 1678 O O . GLU A 1 208 ? -19.564 -36.614 10.562 1.00 45.31 208 GLU A O 1
ATOM 1683 N N . GLN A 1 209 ? -17.914 -35.117 10.729 1.00 43.84 209 GLN A N 1
ATOM 1684 C CA . GLN A 1 209 ? -17.446 -35.302 9.348 1.00 43.84 209 GLN A CA 1
ATOM 1685 C C . GLN A 1 209 ? -16.085 -36.009 9.323 1.00 43.84 209 GLN A C 1
ATOM 1687 O O . GLN A 1 209 ? -15.036 -35.359 9.388 1.00 43.84 209 GLN A O 1
ATOM 1692 N N . PRO A 1 210 ? -16.069 -37.350 9.232 1.00 35.97 210 PRO A N 1
ATOM 1693 C CA . PRO A 1 210 ? -14.832 -38.090 9.079 1.00 35.97 210 PRO A CA 1
ATOM 1694 C C . PRO A 1 210 ? -14.260 -37.801 7.683 1.00 35.97 210 PRO A C 1
ATOM 1696 O O . PRO A 1 210 ? -14.956 -37.948 6.691 1.00 35.97 210 PRO A O 1
ATOM 1699 N N . LEU A 1 211 ? -13.017 -37.315 7.628 1.00 40.81 211 LEU A N 1
ATOM 1700 C CA . LEU A 1 211 ? -11.934 -37.644 6.677 1.00 40.81 211 LEU A CA 1
ATOM 1701 C C . LEU A 1 211 ? -12.222 -38.017 5.192 1.00 40.81 211 LEU A C 1
ATOM 1703 O O . LEU A 1 211 ? -11.331 -38.541 4.535 1.00 40.81 211 LEU A O 1
ATOM 1707 N N . ASP A 1 212 ? -13.347 -37.659 4.579 1.00 37.81 212 ASP A N 1
ATOM 1708 C CA . ASP A 1 212 ? -13.679 -38.089 3.204 1.00 37.81 212 ASP A CA 1
ATOM 1709 C C . ASP A 1 212 ? -13.033 -37.246 2.083 1.00 37.81 212 ASP A C 1
ATOM 1711 O O . ASP A 1 212 ? -13.211 -37.521 0.895 1.00 37.81 212 ASP A O 1
ATOM 1715 N N . ILE A 1 213 ? -12.237 -36.227 2.426 1.00 42.12 213 ILE A N 1
ATOM 1716 C CA . ILE A 1 213 ? -11.506 -35.407 1.438 1.00 42.12 213 ILE A CA 1
ATOM 1717 C C . ILE A 1 213 ? -10.093 -35.962 1.165 1.00 42.12 213 ILE A C 1
ATOM 1719 O O . ILE A 1 213 ? -9.497 -35.632 0.141 1.00 42.12 213 ILE A O 1
ATOM 1723 N N . ILE A 1 214 ? -9.556 -36.838 2.026 1.00 44.94 214 ILE A N 1
ATOM 1724 C CA . ILE A 1 214 ? -8.168 -37.331 1.910 1.00 44.94 214 ILE A CA 1
ATOM 1725 C C . ILE A 1 214 ? -8.081 -38.750 1.307 1.00 44.94 214 ILE A C 1
ATOM 1727 O O . ILE A 1 214 ? -7.030 -39.120 0.792 1.00 44.94 214 ILE A O 1
ATOM 1731 N N . GLU A 1 215 ? -9.176 -39.515 1.223 1.00 43.28 215 GLU A N 1
ATOM 1732 C CA . GLU A 1 215 ? -9.123 -40.929 0.790 1.00 43.28 215 GLU A CA 1
ATOM 1733 C C . GLU A 1 215 ? -9.583 -41.234 -0.649 1.00 43.28 215 GLU A C 1
ATOM 1735 O O . GLU A 1 215 ? -9.820 -42.391 -0.986 1.00 43.28 215 GLU A O 1
ATOM 1740 N N . ARG A 1 216 ? -9.663 -40.253 -1.562 1.00 44.75 216 ARG A N 1
ATOM 1741 C CA . ARG A 1 216 ? -10.069 -40.539 -2.962 1.00 44.75 216 ARG A CA 1
ATOM 1742 C C . ARG A 1 216 ? -9.018 -40.440 -4.056 1.00 44.75 216 ARG A C 1
ATOM 1744 O O . ARG A 1 216 ? -9.372 -40.671 -5.206 1.00 44.75 216 ARG A O 1
ATOM 1751 N N . GLN A 1 217 ? -7.744 -40.209 -3.745 1.00 49.22 217 GLN A N 1
ATOM 1752 C CA . GLN A 1 217 ? -6.659 -40.374 -4.727 1.00 49.22 217 GLN A CA 1
ATOM 1753 C C . GLN A 1 217 ? -5.351 -40.810 -4.052 1.00 49.22 217 GLN A C 1
ATOM 1755 O O . GLN A 1 217 ? -4.348 -40.105 -4.108 1.00 49.22 217 GLN A O 1
ATOM 1760 N N . ILE A 1 218 ? -5.348 -41.982 -3.414 1.00 48.91 218 ILE A N 1
ATOM 1761 C CA . ILE A 1 218 ? -4.107 -42.675 -3.030 1.00 48.91 218 ILE A CA 1
ATOM 1762 C C . ILE A 1 218 ? -3.952 -43.905 -3.925 1.00 48.91 218 ILE A C 1
ATOM 1764 O O . ILE A 1 218 ? -4.112 -45.036 -3.497 1.00 48.91 218 ILE A O 1
ATOM 1768 N N . GLU A 1 219 ? -3.694 -43.642 -5.203 1.00 49.66 219 GLU A N 1
ATOM 1769 C CA . GLU A 1 219 ? -2.802 -44.450 -6.041 1.00 49.66 219 GLU A CA 1
ATOM 1770 C C . GLU A 1 219 ? -2.510 -43.644 -7.318 1.00 49.66 219 GLU A C 1
ATOM 1772 O O . GLU A 1 219 ? -3.324 -43.620 -8.245 1.00 49.66 219 GLU A O 1
ATOM 1777 N N . PRO A 1 220 ? -1.397 -42.891 -7.382 1.00 52.44 220 PRO A N 1
ATOM 1778 C CA . PRO A 1 220 ? -0.946 -42.354 -8.653 1.00 52.44 220 PRO A CA 1
ATOM 1779 C C . PRO A 1 220 ? -0.390 -43.506 -9.513 1.00 52.44 220 PRO A C 1
ATOM 1781 O O . PRO A 1 220 ? 0.275 -44.400 -8.980 1.00 52.44 220 PRO A O 1
ATOM 1784 N N . PRO A 1 221 ? -0.614 -43.506 -10.840 1.00 55.22 221 PRO A N 1
ATOM 1785 C CA . PRO A 1 221 ? 0.118 -44.397 -11.730 1.00 55.22 221 PRO A CA 1
ATOM 1786 C C . PRO A 1 221 ? 1.613 -44.079 -11.615 1.00 55.22 221 PRO A C 1
ATOM 1788 O O . PRO A 1 221 ? 1.984 -42.931 -11.383 1.00 55.22 221 PRO A O 1
ATOM 1791 N N . VAL A 1 222 ? 2.455 -45.105 -11.752 1.00 58.62 222 VAL A N 1
ATOM 1792 C CA . VAL A 1 222 ? 3.925 -45.036 -11.685 1.00 58.62 222 VAL A CA 1
ATOM 1793 C C . VAL A 1 222 ? 4.441 -43.751 -12.349 1.00 58.62 222 VAL A C 1
ATOM 1795 O O . VAL A 1 222 ? 4.378 -43.616 -13.571 1.00 58.62 222 VAL A O 1
ATOM 1798 N N . GLY A 1 223 ? 4.901 -42.802 -11.527 1.00 54.69 223 GLY A N 1
ATOM 1799 C CA . GLY A 1 223 ? 5.339 -41.483 -11.978 1.00 54.69 223 GLY A CA 1
ATOM 1800 C C . GLY A 1 223 ? 6.498 -41.579 -12.967 1.00 54.69 223 G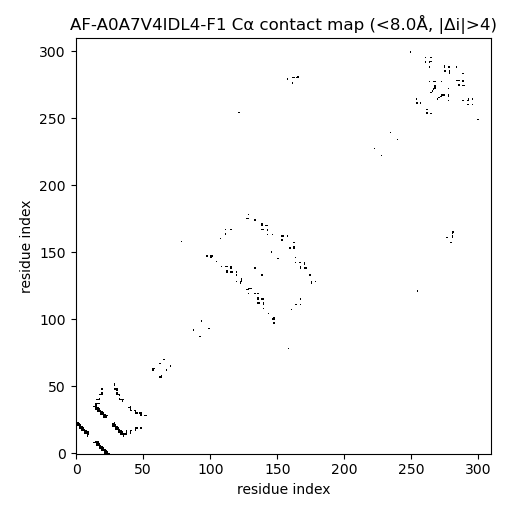LY A C 1
ATOM 1801 O O . GLY A 1 223 ? 7.392 -42.420 -12.839 1.00 54.69 223 GLY A O 1
ATOM 1802 N N . GLU A 1 224 ? 6.492 -40.719 -13.981 1.00 58.00 224 GLU A N 1
ATOM 1803 C CA . GLU A 1 224 ? 7.595 -40.640 -14.936 1.00 58.00 224 GLU A CA 1
ATOM 1804 C C . GLU A 1 224 ? 8.861 -40.099 -14.243 1.00 58.00 224 GLU A C 1
ATOM 1806 O O . GLU A 1 224 ? 8.780 -39.233 -13.376 1.00 58.00 224 GLU A O 1
ATOM 1811 N N . ALA A 1 225 ? 10.063 -40.519 -14.663 1.00 55.53 225 ALA A N 1
ATOM 1812 C CA . ALA A 1 225 ? 11.340 -40.127 -14.033 1.00 55.53 225 ALA A CA 1
ATOM 1813 C C . ALA A 1 225 ? 11.573 -38.600 -13.906 1.00 55.53 225 ALA A C 1
ATOM 1815 O O . ALA A 1 225 ? 12.403 -38.159 -13.113 1.00 55.53 225 ALA A O 1
ATOM 1816 N N . LYS A 1 226 ? 10.826 -37.785 -14.661 1.00 56.47 226 LYS A N 1
ATOM 1817 C CA . LYS A 1 226 ? 10.809 -36.316 -14.576 1.00 56.47 226 LYS A CA 1
ATOM 1818 C C . LYS A 1 226 ? 10.139 -35.768 -13.303 1.00 56.47 226 LYS A C 1
ATOM 1820 O O . LYS A 1 226 ? 10.421 -34.636 -12.930 1.00 56.47 226 LYS A O 1
ATOM 1825 N N . GLU A 1 227 ? 9.287 -36.550 -12.639 1.00 53.22 227 GLU A N 1
ATOM 1826 C CA . GLU A 1 227 ? 8.577 -36.198 -11.394 1.00 53.22 227 GLU A CA 1
ATOM 1827 C C . GLU A 1 227 ? 9.427 -36.447 -10.137 1.00 53.22 227 GLU A C 1
ATOM 1829 O O . GLU A 1 227 ? 9.149 -35.899 -9.074 1.00 53.22 227 GLU A O 1
ATOM 1834 N N . LEU A 1 228 ? 10.510 -37.222 -10.271 1.00 58.75 228 LEU A N 1
ATOM 1835 C CA . LEU A 1 228 ? 11.518 -37.455 -9.227 1.00 58.75 228 LEU A CA 1
ATOM 1836 C C . LEU A 1 228 ? 12.607 -36.368 -9.199 1.00 58.75 228 LEU A C 1
ATOM 1838 O O . LEU A 1 228 ? 13.503 -36.401 -8.355 1.00 58.75 228 LEU A O 1
ATOM 1842 N N . ILE A 1 229 ? 12.559 -35.409 -10.129 1.00 59.84 229 ILE A N 1
ATOM 1843 C CA . ILE A 1 229 ? 13.506 -34.297 -10.187 1.00 59.84 229 ILE A CA 1
ATOM 1844 C C . ILE A 1 229 ? 13.016 -33.214 -9.228 1.00 59.84 229 ILE A C 1
ATOM 1846 O O . ILE A 1 229 ? 11.989 -32.578 -9.465 1.00 59.84 229 ILE A O 1
ATOM 1850 N N . ALA A 1 230 ? 13.765 -32.993 -8.147 1.00 55.53 230 ALA A N 1
ATOM 1851 C CA . ALA A 1 230 ? 13.484 -31.921 -7.202 1.00 55.53 230 ALA A CA 1
ATOM 1852 C C . ALA A 1 230 ? 13.441 -30.566 -7.931 1.00 55.53 230 ALA A C 1
ATOM 1854 O O . ALA A 1 230 ? 14.405 -30.174 -8.593 1.00 55.53 230 ALA A O 1
ATOM 1855 N N . ASP A 1 231 ? 12.330 -29.837 -7.804 1.00 63.31 231 ASP A N 1
ATOM 1856 C CA . ASP A 1 231 ? 12.240 -28.482 -8.339 1.00 63.31 231 ASP A CA 1
ATOM 1857 C C . ASP A 1 231 ? 13.116 -27.543 -7.498 1.00 63.31 231 ASP A C 1
ATOM 1859 O O . ASP A 1 231 ? 12.717 -27.061 -6.440 1.00 63.31 231 ASP A O 1
ATOM 1863 N N . GLU A 1 232 ? 14.318 -27.246 -7.989 1.00 57.12 232 GLU A N 1
ATOM 1864 C CA . GLU A 1 232 ? 15.254 -26.303 -7.361 1.00 57.12 232 GLU A CA 1
ATOM 1865 C C . GLU A 1 232 ? 14.700 -24.866 -7.261 1.00 57.12 232 GLU A C 1
ATOM 1867 O O . GLU A 1 232 ? 15.288 -24.007 -6.598 1.00 57.12 232 GLU A O 1
ATOM 1872 N N . ARG A 1 233 ? 13.576 -24.565 -7.927 1.00 60.06 233 ARG A N 1
ATOM 1873 C CA . ARG A 1 233 ? 12.887 -23.268 -7.846 1.00 60.06 233 ARG A CA 1
ATOM 1874 C C . ARG A 1 233 ? 11.780 -23.255 -6.796 1.00 60.06 233 ARG A C 1
ATOM 1876 O O . ARG A 1 233 ? 11.307 -22.164 -6.451 1.00 60.06 233 ARG A O 1
ATOM 1883 N N . ALA A 1 234 ? 11.377 -24.415 -6.281 1.00 60.75 234 ALA A N 1
ATOM 1884 C CA . ALA A 1 234 ? 10.396 -24.507 -5.217 1.00 60.75 234 ALA A CA 1
ATOM 1885 C C . ALA A 1 234 ? 11.015 -23.988 -3.915 1.00 60.75 234 ALA A C 1
ATOM 1887 O O . ALA A 1 234 ? 12.049 -24.458 -3.446 1.00 60.75 234 ALA A O 1
ATOM 1888 N N . VAL A 1 235 ? 10.390 -22.967 -3.325 1.00 61.84 235 VAL A N 1
ATOM 1889 C CA . VAL A 1 235 ? 10.829 -22.445 -2.027 1.00 61.84 235 VAL A CA 1
ATOM 1890 C C . VAL A 1 235 ? 10.448 -23.475 -0.963 1.00 61.84 235 VAL A C 1
ATOM 1892 O O . VAL A 1 235 ? 9.249 -23.755 -0.850 1.00 61.84 235 VAL A O 1
ATOM 1895 N N . PRO A 1 236 ? 11.403 -23.989 -0.165 1.00 70.94 236 PRO A N 1
ATOM 1896 C CA . PRO A 1 236 ? 11.118 -24.964 0.879 1.00 70.94 236 PRO A CA 1
ATOM 1897 C C . PRO A 1 236 ? 10.011 -24.478 1.827 1.00 70.94 236 PRO A C 1
ATOM 1899 O O . PRO A 1 236 ? 9.979 -23.283 2.151 1.00 70.94 236 PRO A O 1
ATOM 1902 N N . PRO A 1 237 ? 9.117 -25.367 2.292 1.00 63.84 237 PRO A N 1
ATOM 1903 C CA . PRO A 1 237 ? 7.994 -24.997 3.157 1.00 63.84 237 PRO A CA 1
ATOM 1904 C C . PRO A 1 237 ? 8.455 -24.285 4.439 1.00 63.84 237 PRO A C 1
ATOM 1906 O O . PRO A 1 237 ? 7.839 -23.300 4.852 1.00 63.84 237 PRO A O 1
ATOM 1909 N N . ASP A 1 238 ? 9.602 -24.674 4.992 1.00 67.44 238 ASP A N 1
ATOM 1910 C CA . ASP A 1 238 ? 10.197 -24.043 6.175 1.00 67.44 238 ASP A CA 1
ATOM 1911 C C . ASP A 1 238 ? 10.586 -22.583 5.905 1.00 67.44 238 ASP A C 1
ATOM 1913 O O . ASP A 1 238 ? 10.306 -21.693 6.706 1.00 67.44 238 ASP A O 1
ATOM 1917 N N . GLN A 1 239 ? 11.148 -22.292 4.725 1.00 60.09 239 GLN A N 1
ATOM 1918 C CA . GLN A 1 239 ? 11.483 -20.923 4.318 1.00 60.09 239 GLN A CA 1
ATOM 1919 C C . GLN A 1 239 ? 10.233 -20.077 4.050 1.00 60.09 239 GLN A C 1
ATOM 1921 O O . GLN A 1 239 ? 10.245 -18.862 4.271 1.00 60.09 239 GLN A O 1
ATOM 1926 N N . GLN A 1 240 ? 9.149 -20.689 3.562 1.00 57.00 240 GLN A N 1
ATOM 1927 C CA . GLN A 1 240 ? 7.871 -19.996 3.397 1.00 57.00 240 GLN A CA 1
ATOM 1928 C C . GLN A 1 240 ? 7.262 -19.635 4.755 1.00 57.00 240 GLN A C 1
ATOM 1930 O O . GLN A 1 240 ? 6.783 -18.511 4.921 1.00 57.00 240 GLN A O 1
ATOM 1935 N N . THR A 1 241 ? 7.326 -20.552 5.720 1.00 61.69 241 THR A N 1
ATOM 1936 C CA . THR A 1 241 ? 6.816 -20.363 7.085 1.00 61.69 241 THR A CA 1
ATOM 1937 C C . THR A 1 241 ? 7.631 -19.311 7.829 1.00 61.69 241 THR A C 1
ATOM 1939 O O . THR A 1 241 ? 7.070 -18.294 8.230 1.00 61.69 241 THR A O 1
ATOM 1942 N N . LEU A 1 242 ? 8.964 -19.431 7.827 1.00 63.47 242 LEU A N 1
ATOM 1943 C CA . LEU A 1 242 ? 9.883 -18.432 8.383 1.00 63.47 242 LEU A CA 1
ATOM 1944 C C . LEU A 1 242 ? 9.596 -17.026 7.832 1.00 63.47 242 LEU A C 1
ATOM 1946 O O . LEU A 1 242 ? 9.546 -16.042 8.564 1.00 63.47 242 LEU A O 1
ATOM 1950 N N . ARG A 1 243 ? 9.355 -16.907 6.521 1.00 54.97 243 ARG A N 1
ATOM 1951 C CA . ARG A 1 243 ? 9.026 -15.622 5.889 1.00 54.97 243 ARG A CA 1
ATOM 1952 C C . ARG A 1 243 ? 7.685 -15.060 6.365 1.00 54.97 243 ARG A C 1
ATOM 1954 O O . ARG A 1 243 ? 7.550 -13.839 6.476 1.00 54.97 243 ARG A O 1
ATOM 1961 N N . ARG A 1 244 ? 6.681 -15.914 6.578 1.00 60.34 244 ARG A N 1
ATOM 1962 C CA . ARG A 1 244 ? 5.376 -15.498 7.111 1.00 60.34 244 ARG A CA 1
ATOM 1963 C C . ARG A 1 244 ? 5.511 -15.027 8.554 1.00 60.34 244 ARG A C 1
ATOM 1965 O O . ARG A 1 244 ? 4.936 -13.988 8.872 1.00 60.34 244 ARG A O 1
ATOM 1972 N N . ASP A 1 245 ? 6.314 -15.715 9.353 1.00 66.56 245 ASP A N 1
ATOM 1973 C CA . ASP A 1 245 ? 6.542 -15.384 10.758 1.00 66.56 245 ASP A CA 1
ATOM 1974 C C . ASP A 1 245 ? 7.318 -14.076 10.902 1.00 66.56 245 ASP A C 1
ATOM 1976 O O . ASP A 1 245 ? 6.853 -13.173 11.594 1.00 66.56 245 ASP A O 1
ATOM 1980 N N . LEU A 1 246 ? 8.388 -13.885 10.122 1.00 65.50 246 LEU A N 1
ATOM 1981 C CA . LEU A 1 246 ? 9.131 -12.619 10.067 1.00 65.50 246 LEU A CA 1
ATOM 1982 C C . LEU A 1 246 ? 8.242 -11.437 9.652 1.00 65.50 246 LEU A C 1
ATOM 1984 O O . LEU A 1 246 ? 8.349 -10.342 10.200 1.00 65.50 246 LEU A O 1
ATOM 1988 N N . LEU A 1 247 ? 7.333 -11.633 8.688 1.00 61.88 247 LEU A N 1
ATOM 1989 C CA . LEU A 1 247 ? 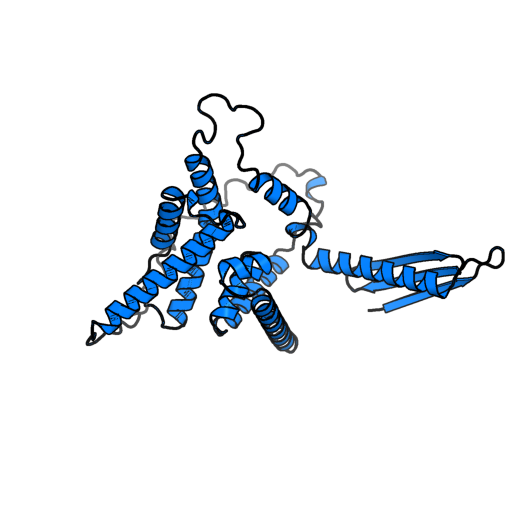6.374 -10.594 8.294 1.00 61.88 247 LEU A CA 1
ATOM 1990 C C . LEU A 1 247 ? 5.323 -10.332 9.377 1.00 61.88 247 LEU A C 1
ATOM 1992 O O . LEU A 1 247 ? 4.915 -9.184 9.558 1.00 61.88 247 LEU A O 1
ATOM 1996 N N . ALA A 1 248 ? 4.847 -11.369 10.064 1.00 65.94 248 ALA A N 1
ATOM 1997 C CA . ALA A 1 248 ? 3.902 -11.233 11.167 1.00 65.94 248 ALA A CA 1
ATOM 1998 C C . ALA A 1 248 ? 4.543 -10.518 12.362 1.00 65.94 248 ALA A C 1
ATOM 2000 O O . ALA A 1 248 ? 3.899 -9.704 13.023 1.00 65.94 248 ALA A O 1
ATOM 2001 N N . GLU A 1 249 ? 5.819 -10.774 12.610 1.00 68.31 249 GLU A N 1
ATOM 2002 C CA . GLU A 1 249 ? 6.580 -10.145 13.674 1.00 68.31 249 GLU A CA 1
ATOM 2003 C C . GLU A 1 249 ? 6.913 -8.693 13.355 1.00 68.31 249 GLU A C 1
ATOM 2005 O O . GLU A 1 249 ? 6.531 -7.823 14.130 1.00 68.31 249 GLU A O 1
ATOM 2010 N N . ALA A 1 250 ? 7.432 -8.396 12.158 1.00 66.88 250 ALA A N 1
ATOM 2011 C CA . ALA A 1 250 ? 7.632 -7.017 11.708 1.00 66.88 250 ALA A CA 1
ATOM 2012 C C . ALA A 1 250 ? 6.339 -6.179 11.784 1.00 66.88 250 ALA A C 1
ATOM 2014 O O . ALA A 1 250 ? 6.378 -4.989 12.093 1.00 66.88 250 ALA A O 1
ATOM 2015 N N . ARG A 1 251 ? 5.171 -6.793 11.543 1.00 65.38 251 ARG A N 1
ATOM 2016 C CA . ARG A 1 251 ? 3.856 -6.147 11.715 1.00 65.38 251 ARG A CA 1
ATOM 2017 C C . ARG A 1 251 ? 3.497 -5.894 13.179 1.00 65.38 251 ARG A C 1
ATOM 2019 O O . ARG A 1 251 ? 2.903 -4.858 13.479 1.00 65.38 251 ARG A O 1
ATOM 2026 N N . ARG A 1 252 ? 3.843 -6.809 14.089 1.00 69.69 252 ARG A N 1
ATOM 2027 C CA . ARG A 1 252 ? 3.670 -6.602 15.535 1.00 69.69 252 ARG A CA 1
ATOM 2028 C C . ARG A 1 252 ? 4.520 -5.426 16.003 1.00 69.69 252 ARG A C 1
ATOM 2030 O O . ARG A 1 252 ? 3.973 -4.509 16.607 1.00 69.69 252 ARG A O 1
ATOM 2037 N N . THR A 1 253 ? 5.794 -5.369 15.618 1.00 71.12 253 THR A N 1
ATOM 2038 C CA . THR A 1 253 ? 6.677 -4.239 15.949 1.00 71.12 253 THR A CA 1
ATOM 2039 C C . THR A 1 253 ? 6.175 -2.927 15.343 1.00 71.12 253 THR A C 1
ATOM 2041 O O . THR A 1 253 ? 6.155 -1.901 16.020 1.00 71.12 253 THR A O 1
ATOM 2044 N N . ALA A 1 254 ? 5.681 -2.960 14.100 1.00 70.81 254 ALA A N 1
ATOM 2045 C CA . ALA A 1 254 ? 5.124 -1.786 13.427 1.00 70.81 254 ALA A CA 1
ATOM 2046 C C . ALA A 1 254 ? 3.819 -1.259 14.050 1.00 70.81 254 ALA A C 1
ATOM 2048 O O . ALA A 1 254 ? 3.434 -0.116 13.802 1.00 70.81 254 ALA A O 1
ATOM 2049 N N . SER A 1 255 ? 3.130 -2.056 14.873 1.00 68.88 255 SER A N 1
ATOM 2050 C CA . SER A 1 255 ? 1.873 -1.643 15.509 1.00 68.88 255 SER A CA 1
ATOM 2051 C C . SER A 1 255 ? 2.070 -0.528 16.538 1.00 68.88 255 SER A C 1
ATOM 2053 O O . SER A 1 255 ? 1.170 0.293 16.704 1.00 68.88 255 SER A O 1
ATOM 2055 N N . ALA A 1 256 ? 3.250 -0.470 17.166 1.00 75.12 256 ALA A N 1
ATOM 2056 C CA . ALA A 1 256 ? 3.631 0.550 18.144 1.00 75.12 256 ALA A CA 1
ATOM 2057 C C . ALA A 1 256 ? 4.222 1.826 17.510 1.00 75.12 256 ALA A C 1
ATOM 2059 O O . ALA A 1 256 ? 4.584 2.764 18.218 1.00 75.12 256 ALA A O 1
ATOM 2060 N N . TRP A 1 257 ? 4.373 1.871 16.183 1.00 81.88 257 TRP A N 1
ATOM 2061 C CA . TRP A 1 257 ? 4.976 3.017 15.504 1.00 81.88 257 TRP A CA 1
ATOM 2062 C C . TRP A 1 257 ? 3.996 4.185 15.339 1.00 81.88 257 TRP A C 1
ATOM 2064 O O . TRP A 1 257 ? 2.778 3.979 15.321 1.00 81.88 257 TRP A O 1
ATOM 2074 N N . PRO A 1 258 ? 4.514 5.417 15.147 1.00 84.62 258 PRO A N 1
ATOM 2075 C CA . PRO A 1 258 ? 3.694 6.574 14.820 1.00 84.62 258 PRO A CA 1
ATOM 2076 C C . PRO A 1 258 ? 2.746 6.292 13.641 1.00 84.62 258 PRO A C 1
ATOM 2078 O O . PRO A 1 258 ? 3.164 5.646 12.672 1.00 84.62 258 PRO A O 1
ATOM 2081 N N . PRO A 1 259 ? 1.506 6.825 13.650 1.00 82.12 259 PRO A N 1
ATOM 2082 C CA . PRO A 1 259 ? 0.490 6.526 12.635 1.00 82.12 259 PRO A CA 1
ATOM 2083 C C . PRO A 1 259 ? 0.974 6.728 11.196 1.00 82.12 259 PRO A C 1
ATOM 2085 O O . PRO A 1 259 ? 0.674 5.922 10.319 1.00 82.12 259 PRO A O 1
ATOM 2088 N N . PHE A 1 260 ? 1.773 7.774 10.974 1.00 85.69 260 PHE A N 1
ATOM 2089 C CA . PHE A 1 260 ? 2.360 8.086 9.674 1.00 85.69 260 PHE A CA 1
ATOM 2090 C C . PHE A 1 260 ? 3.378 7.036 9.208 1.00 85.69 260 PHE A C 1
ATOM 2092 O O . PHE A 1 260 ? 3.343 6.607 8.059 1.00 85.69 260 PHE A O 1
ATOM 2099 N N . GLU A 1 261 ? 4.272 6.595 10.092 1.00 84.81 261 GLU A N 1
ATOM 2100 C CA . GLU A 1 261 ? 5.297 5.600 9.757 1.00 84.81 261 GLU A CA 1
ATOM 2101 C C . GLU A 1 261 ? 4.672 4.219 9.532 1.00 84.81 261 GLU A C 1
ATOM 2103 O O . GLU A 1 261 ? 5.073 3.489 8.629 1.00 84.81 261 GLU A O 1
ATOM 2108 N N . ARG A 1 262 ? 3.626 3.890 10.292 1.00 83.62 262 ARG A N 1
ATOM 2109 C CA . ARG A 1 262 ? 2.836 2.670 10.108 1.00 83.62 262 ARG A CA 1
ATOM 2110 C C . ARG A 1 262 ? 2.108 2.651 8.760 1.00 83.62 262 ARG A C 1
ATOM 2112 O O . ARG A 1 262 ? 2.202 1.668 8.028 1.00 83.62 262 ARG A O 1
ATOM 2119 N N . GLU A 1 263 ? 1.445 3.753 8.403 1.00 83.31 263 GLU A N 1
ATOM 2120 C CA . GLU A 1 263 ? 0.794 3.923 7.096 1.00 83.31 263 GLU A CA 1
ATOM 2121 C C . GLU A 1 263 ? 1.816 3.792 5.951 1.00 83.31 263 GLU A C 1
ATOM 2123 O O . GLU A 1 263 ? 1.586 3.049 4.996 1.00 83.31 263 GLU A O 1
ATOM 2128 N N . LEU A 1 264 ? 2.987 4.431 6.071 1.00 85.50 264 LEU A N 1
ATOM 2129 C CA . LEU A 1 264 ? 4.072 4.303 5.093 1.00 85.50 264 LEU A CA 1
ATOM 2130 C C . LEU A 1 264 ? 4.610 2.873 4.983 1.00 85.50 264 LEU A C 1
ATOM 2132 O O . LEU A 1 26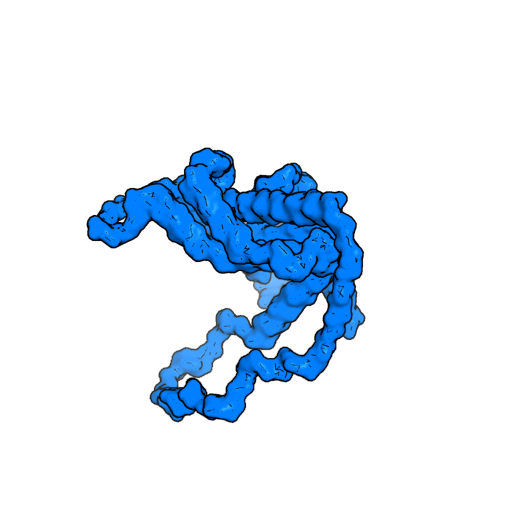4 ? 4.844 2.398 3.871 1.00 85.50 264 LEU A O 1
ATOM 2136 N N . PHE A 1 265 ? 4.795 2.179 6.108 1.00 83.94 265 PHE A N 1
ATOM 2137 C CA . PHE A 1 265 ? 5.260 0.796 6.119 1.00 83.94 265 PHE A CA 1
ATOM 2138 C C . PHE A 1 265 ? 4.288 -0.121 5.371 1.00 83.94 265 PHE A C 1
ATOM 2140 O O . PHE A 1 265 ? 4.706 -0.903 4.516 1.00 83.94 265 PHE A O 1
ATOM 2147 N N . GLU A 1 266 ? 2.989 0.003 5.641 1.00 80.12 266 GLU A N 1
ATOM 2148 C CA . GLU A 1 266 ? 1.968 -0.783 4.954 1.00 80.12 266 GLU A CA 1
ATOM 2149 C C . GLU A 1 266 ? 1.940 -0.496 3.452 1.00 80.12 266 GLU A C 1
ATOM 2151 O O . GLU A 1 266 ? 1.979 -1.420 2.637 1.00 80.12 266 GLU A O 1
ATOM 2156 N N . LEU A 1 267 ? 1.897 0.779 3.070 1.00 77.75 267 LEU A N 1
ATOM 2157 C CA . LEU A 1 267 ? 1.786 1.154 1.667 1.00 77.75 267 LEU A CA 1
ATOM 2158 C C . LEU A 1 267 ? 3.051 0.776 0.870 1.00 77.75 267 LEU A C 1
ATOM 2160 O O . LEU A 1 267 ? 2.947 0.330 -0.273 1.00 77.75 267 LEU A O 1
ATOM 2164 N N . TYR A 1 268 ? 4.242 0.890 1.465 1.00 78.00 268 TYR A N 1
ATOM 2165 C CA . TYR A 1 268 ? 5.502 0.563 0.793 1.00 78.00 268 TYR A CA 1
ATOM 2166 C C . TYR A 1 268 ? 5.815 -0.940 0.810 1.00 78.00 268 TYR A C 1
ATOM 2168 O O . TYR A 1 268 ? 6.005 -1.545 -0.242 1.00 78.00 268 TYR A O 1
ATOM 2176 N N . PHE A 1 269 ? 5.857 -1.573 1.988 1.00 71.44 269 PHE A N 1
ATOM 2177 C CA . PHE A 1 269 ? 6.331 -2.956 2.129 1.00 71.44 269 PHE A CA 1
ATOM 2178 C C . PHE A 1 269 ? 5.240 -4.009 1.914 1.00 71.44 269 PHE A C 1
ATOM 2180 O O . PHE A 1 269 ? 5.560 -5.130 1.515 1.00 71.44 269 PHE A O 1
ATOM 2187 N N . VAL A 1 270 ? 3.966 -3.685 2.172 1.00 70.00 270 VAL A N 1
ATOM 2188 C CA . VAL A 1 270 ? 2.849 -4.635 2.005 1.00 70.00 270 VAL A CA 1
ATOM 2189 C C . VAL A 1 270 ? 2.149 -4.440 0.663 1.00 70.00 270 VAL A C 1
ATOM 2191 O O . VAL A 1 270 ? 1.877 -5.426 -0.019 1.00 70.00 270 VAL A O 1
ATOM 2194 N N . GLU A 1 271 ? 1.872 -3.196 0.268 1.00 69.31 271 GLU A N 1
ATOM 2195 C CA . GLU A 1 271 ? 1.159 -2.902 -0.984 1.00 69.31 271 GLU A CA 1
ATOM 2196 C C . GLU A 1 271 ? 2.081 -2.638 -2.188 1.00 69.31 271 GLU A C 1
ATOM 2198 O O . GLU A 1 271 ? 1.650 -2.813 -3.333 1.00 69.31 271 GLU A O 1
ATOM 2203 N N . GLY A 1 272 ? 3.354 -2.296 -1.957 1.00 72.62 272 GLY A N 1
ATOM 2204 C CA . GLY A 1 272 ? 4.357 -2.142 -3.016 1.00 72.62 272 GLY A CA 1
ATOM 2205 C C . GLY A 1 272 ? 4.226 -0.848 -3.823 1.00 72.62 272 GLY A C 1
ATOM 2206 O O . GLY A 1 272 ? 4.407 -0.878 -5.050 1.00 72.62 272 GLY A O 1
ATOM 2207 N N . PHE A 1 273 ? 3.860 0.256 -3.164 1.00 72.75 273 PHE A N 1
ATOM 2208 C CA . PHE A 1 273 ? 3.822 1.595 -3.758 1.00 72.75 273 PHE A CA 1
ATOM 2209 C C . PHE A 1 273 ? 5.190 2.277 -3.737 1.00 72.75 273 PHE A C 1
ATOM 2211 O O . PHE A 1 273 ? 5.954 2.139 -2.786 1.00 72.75 273 PHE A O 1
ATOM 2218 N N . GLU A 1 274 ? 5.488 3.043 -4.783 1.00 75.81 274 GLU A N 1
ATOM 2219 C CA . GLU A 1 274 ? 6.732 3.808 -4.899 1.00 75.81 274 GLU A CA 1
ATOM 2220 C C . GLU A 1 274 ? 6.680 5.113 -4.077 1.00 75.81 274 GLU A C 1
ATOM 2222 O O . GLU A 1 274 ? 5.597 5.653 -3.846 1.00 75.81 274 GLU A O 1
ATOM 2227 N N . PRO A 1 275 ? 7.824 5.708 -3.685 1.00 72.44 275 PRO A N 1
ATOM 2228 C CA . PRO A 1 275 ? 7.853 6.927 -2.864 1.00 72.44 275 PRO A CA 1
ATOM 2229 C C . PRO A 1 275 ? 7.062 8.109 -3.443 1.00 72.44 275 PRO A C 1
ATOM 2231 O O . PRO A 1 275 ? 6.456 8.885 -2.705 1.00 72.44 275 PRO A O 1
ATOM 2234 N N . ASP A 1 276 ? 7.034 8.233 -4.770 1.00 71.00 276 ASP A N 1
ATOM 2235 C CA . ASP A 1 276 ? 6.261 9.266 -5.462 1.00 71.00 276 ASP A CA 1
ATOM 2236 C C . ASP A 1 276 ? 4.748 9.018 -5.356 1.00 71.00 276 ASP A C 1
ATOM 2238 O O . ASP A 1 276 ? 3.975 9.963 -5.226 1.00 71.00 276 ASP A O 1
ATOM 2242 N N . GLU A 1 277 ? 4.328 7.753 -5.383 1.00 71.75 277 GLU A N 1
ATOM 2243 C CA . GLU A 1 277 ? 2.934 7.330 -5.234 1.00 71.75 277 GLU A CA 1
ATOM 2244 C C . GLU A 1 277 ? 2.472 7.484 -3.780 1.00 71.75 277 GLU A C 1
ATOM 2246 O O . GLU A 1 277 ? 1.379 7.982 -3.518 1.00 71.75 277 GLU A O 1
ATOM 2251 N N . LEU A 1 278 ? 3.340 7.148 -2.824 1.00 76.62 278 LEU A N 1
ATOM 2252 C CA . LEU A 1 278 ? 3.114 7.363 -1.395 1.00 76.62 278 LEU A CA 1
ATOM 2253 C C . LEU A 1 278 ? 2.903 8.837 -1.066 1.00 76.62 278 LEU A C 1
ATOM 2255 O O . LEU A 1 278 ? 2.008 9.162 -0.289 1.00 76.62 278 LEU A O 1
ATOM 2259 N N . ALA A 1 279 ? 3.683 9.735 -1.671 1.00 78.88 279 ALA A N 1
ATOM 2260 C CA . ALA A 1 279 ? 3.493 11.175 -1.517 1.00 78.88 279 ALA A CA 1
ATOM 2261 C C . ALA A 1 279 ? 2.089 11.601 -1.980 1.00 78.88 279 ALA A C 1
ATOM 2263 O O . ALA A 1 279 ? 1.420 12.381 -1.302 1.00 78.88 279 ALA A O 1
ATOM 2264 N N . MET A 1 280 ? 1.602 11.021 -3.083 1.00 78.12 280 MET A N 1
ATOM 2265 C CA . MET A 1 280 ? 0.253 11.285 -3.587 1.00 78.12 280 MET A CA 1
ATOM 2266 C C . MET A 1 280 ? -0.849 10.710 -2.684 1.00 78.12 280 MET A C 1
ATOM 2268 O O . MET A 1 280 ? -1.851 11.385 -2.470 1.00 78.12 280 MET A O 1
ATOM 2272 N N . ILE A 1 281 ? -0.678 9.499 -2.138 1.00 77.56 281 ILE A N 1
ATOM 2273 C CA . ILE A 1 281 ? -1.669 8.868 -1.243 1.00 77.56 281 ILE A CA 1
ATOM 2274 C C . ILE A 1 281 ? -1.729 9.591 0.110 1.00 77.56 281 ILE A C 1
ATOM 2276 O O . ILE A 1 281 ? -2.803 9.894 0.637 1.00 77.56 281 ILE A O 1
ATOM 2280 N N . THR A 1 282 ? -0.560 9.876 0.686 1.00 82.75 282 THR A N 1
ATOM 2281 C CA . THR A 1 282 ? -0.443 10.458 2.030 1.00 82.75 282 THR A CA 1
ATOM 2282 C C . THR A 1 282 ? -0.651 11.974 2.046 1.00 82.75 282 THR A C 1
ATOM 2284 O O . THR A 1 282 ? -0.933 12.532 3.111 1.00 82.75 282 THR A O 1
ATOM 2287 N N . GLY A 1 283 ? -0.572 12.640 0.888 1.00 83.81 283 GLY A N 1
ATOM 2288 C CA . GLY A 1 283 ? -0.653 14.099 0.765 1.00 83.81 283 GLY A CA 1
ATOM 2289 C C . GLY A 1 283 ? 0.576 14.822 1.330 1.00 83.81 283 GLY A C 1
ATOM 2290 O O . GLY A 1 283 ? 0.470 15.966 1.764 1.00 83.81 283 GLY A O 1
ATOM 2291 N N . ARG A 1 284 ? 1.729 14.144 1.393 1.00 87.50 284 ARG A N 1
ATOM 2292 C CA . ARG A 1 284 ? 2.992 14.650 1.961 1.00 87.50 284 ARG A CA 1
ATOM 2293 C C . ARG A 1 284 ? 4.025 14.915 0.869 1.00 87.50 284 ARG A C 1
ATOM 2295 O O . ARG A 1 284 ? 3.884 14.445 -0.259 1.00 87.50 284 ARG A O 1
ATOM 2302 N N . SER A 1 285 ? 5.090 15.651 1.196 1.00 87.75 285 SER A N 1
ATOM 2303 C CA . SER A 1 285 ? 6.189 15.860 0.247 1.00 87.75 285 SER A CA 1
ATOM 2304 C C . SER A 1 285 ? 7.008 14.575 0.057 1.00 87.75 285 SER A C 1
ATOM 2306 O O . SER A 1 285 ? 7.097 13.726 0.947 1.00 87.75 285 SER A O 1
ATOM 2308 N N . ARG A 1 286 ? 7.655 14.433 -1.106 1.00 80.56 286 ARG A N 1
ATOM 2309 C CA . ARG A 1 286 ? 8.522 13.275 -1.404 1.00 80.56 286 ARG A CA 1
ATOM 2310 C C . ARG A 1 286 ? 9.674 13.138 -0.408 1.00 80.56 286 ARG A C 1
ATOM 2312 O O . ARG A 1 286 ? 10.083 12.027 -0.093 1.00 80.56 286 ARG A O 1
ATOM 2319 N N .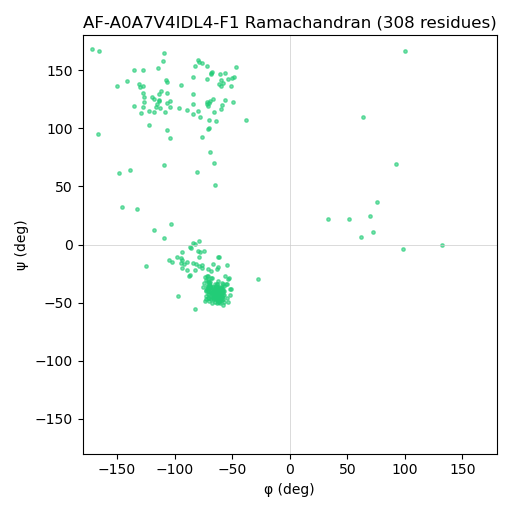 GLU A 1 287 ? 10.184 14.259 0.087 1.00 84.88 287 GLU A N 1
ATOM 2320 C CA . GLU A 1 287 ? 11.259 14.301 1.080 1.00 84.88 287 GLU A CA 1
ATOM 2321 C C . GLU A 1 287 ? 10.796 13.744 2.427 1.00 84.88 287 GLU A C 1
ATOM 2323 O O . GLU A 1 287 ? 11.481 12.906 3.008 1.00 84.88 287 GLU A O 1
ATOM 2328 N N . GLN A 1 288 ? 9.593 14.119 2.875 1.00 86.25 288 GLN A N 1
ATOM 2329 C CA . GLN A 1 288 ? 8.995 13.591 4.105 1.00 86.25 288 GLN A CA 1
ATOM 2330 C C . GLN A 1 288 ? 8.751 12.082 4.020 1.00 86.25 288 GLN A C 1
ATOM 2332 O O . GLN A 1 288 ? 9.006 11.359 4.981 1.00 86.25 288 GLN A O 1
ATOM 2337 N N . VAL A 1 289 ? 8.294 11.595 2.861 1.00 85.06 289 VAL A N 1
ATOM 2338 C CA . VAL A 1 289 ? 8.115 10.157 2.616 1.00 85.06 289 VAL A CA 1
ATOM 2339 C C . VAL A 1 289 ? 9.454 9.421 2.658 1.00 85.06 289 VAL A C 1
ATOM 2341 O O . VAL A 1 289 ? 9.550 8.386 3.311 1.00 85.06 289 VAL A O 1
ATOM 2344 N N . ARG A 1 290 ? 10.499 9.947 2.004 1.00 85.62 290 ARG A N 1
ATOM 2345 C CA . ARG A 1 290 ? 11.840 9.335 2.010 1.00 85.62 290 ARG A CA 1
ATOM 2346 C C . ARG A 1 290 ? 12.424 9.268 3.416 1.00 85.62 290 ARG A C 1
ATOM 2348 O O . ARG A 1 290 ? 12.797 8.187 3.850 1.00 85.62 290 ARG A O 1
ATOM 2355 N N . ALA A 1 291 ? 12.390 10.378 4.151 1.00 88.81 291 ALA A N 1
ATOM 2356 C CA . ALA A 1 291 ? 12.862 10.420 5.531 1.00 88.81 291 ALA A CA 1
ATOM 2357 C C . ALA A 1 291 ? 12.092 9.442 6.439 1.00 88.81 291 ALA A C 1
ATOM 2359 O O . ALA A 1 291 ? 12.687 8.788 7.293 1.00 88.81 291 ALA A O 1
ATOM 2360 N N . GLY A 1 292 ? 10.776 9.303 6.243 1.00 85.88 292 GLY A N 1
ATOM 2361 C CA . GLY A 1 292 ? 9.969 8.308 6.952 1.00 85.88 292 GLY A CA 1
ATOM 2362 C C . GLY A 1 292 ? 10.381 6.869 6.626 1.00 85.88 292 GLY A C 1
ATOM 2363 O O . GLY A 1 292 ? 10.523 6.050 7.531 1.00 85.88 292 GLY A O 1
ATOM 2364 N N . LEU A 1 293 ? 10.627 6.561 5.348 1.00 84.62 293 LEU A N 1
ATOM 2365 C CA . LEU A 1 293 ? 11.094 5.239 4.916 1.00 84.62 293 LEU A CA 1
ATOM 2366 C C . LEU A 1 293 ? 12.486 4.901 5.456 1.00 84.62 293 LEU A C 1
ATOM 2368 O O . LEU A 1 293 ? 12.715 3.749 5.824 1.00 84.62 293 LEU A O 1
ATOM 2372 N N . ASP A 1 294 ? 13.390 5.877 5.535 1.00 85.94 294 ASP A N 1
ATOM 2373 C CA . ASP A 1 294 ? 14.730 5.675 6.090 1.00 85.94 294 ASP A CA 1
ATOM 2374 C C . ASP A 1 294 ? 14.655 5.311 7.580 1.00 85.94 294 ASP A C 1
ATOM 2376 O O . ASP A 1 294 ? 15.212 4.291 7.989 1.00 85.94 294 ASP A O 1
ATOM 2380 N N . ARG A 1 295 ? 13.844 6.033 8.368 1.00 87.25 295 ARG A N 1
ATOM 2381 C CA . ARG A 1 295 ? 13.589 5.708 9.787 1.00 87.25 295 ARG A CA 1
ATOM 2382 C C . ARG A 1 295 ? 12.983 4.320 9.973 1.00 87.25 295 ARG A C 1
ATOM 2384 O O . ARG A 1 295 ? 13.383 3.578 10.869 1.00 87.25 295 ARG A O 1
ATOM 2391 N N . ILE A 1 296 ? 12.024 3.947 9.122 1.00 85.31 296 ILE A N 1
ATOM 2392 C CA . ILE A 1 296 ? 11.419 2.608 9.144 1.00 85.31 296 ILE A CA 1
ATOM 2393 C C . ILE A 1 296 ? 12.483 1.541 8.865 1.00 85.31 296 ILE A C 1
ATOM 2395 O O . ILE A 1 296 ? 12.536 0.528 9.559 1.00 85.31 296 ILE A O 1
ATOM 2399 N N . GLN A 1 297 ? 13.353 1.755 7.874 1.00 82.00 297 GLN A N 1
ATOM 2400 C CA . GLN A 1 297 ? 14.432 0.815 7.566 1.00 82.00 297 GLN A CA 1
ATOM 2401 C C . GLN A 1 297 ? 15.448 0.695 8.702 1.00 82.00 297 GLN A C 1
ATOM 2403 O O . GLN A 1 297 ? 15.911 -0.411 8.969 1.00 82.00 297 GLN A O 1
ATOM 2408 N N . GLU A 1 298 ? 15.798 1.795 9.366 1.00 82.56 298 GLU A N 1
ATOM 2409 C CA . GLU A 1 298 ? 16.681 1.783 10.535 1.00 82.56 298 GLU A CA 1
ATOM 2410 C C . GLU A 1 298 ? 16.074 0.977 11.685 1.00 82.56 298 GLU A C 1
ATOM 2412 O O . GLU A 1 298 ? 16.735 0.085 12.214 1.00 82.56 298 GLU A O 1
ATOM 2417 N N . ARG A 1 299 ? 14.793 1.200 12.004 1.00 81.00 299 ARG A N 1
ATOM 2418 C CA . ARG A 1 299 ? 14.080 0.435 13.040 1.00 81.00 299 ARG A CA 1
ATOM 2419 C C . ARG A 1 299 ? 13.968 -1.048 12.713 1.00 81.00 299 ARG A C 1
ATOM 2421 O O . ARG A 1 299 ? 14.176 -1.879 13.589 1.00 81.00 299 ARG A O 1
ATOM 2428 N N . LEU A 1 300 ? 13.679 -1.389 11.457 1.00 78.75 300 LEU A N 1
ATOM 2429 C CA . LEU A 1 300 ? 13.650 -2.785 11.013 1.00 78.75 300 LEU A CA 1
ATOM 2430 C C . LEU A 1 300 ? 15.029 -3.435 11.135 1.00 78.75 300 LEU A C 1
ATOM 2432 O O . LEU A 1 300 ? 15.122 -4.575 11.573 1.00 78.75 300 LEU A O 1
ATOM 2436 N N . ARG A 1 301 ? 16.105 -2.724 10.776 1.00 77.00 301 ARG A N 1
ATOM 2437 C CA . ARG A 1 301 ? 17.471 -3.239 10.950 1.00 77.00 301 ARG A CA 1
ATOM 2438 C C . ARG A 1 301 ? 17.811 -3.444 12.421 1.00 77.00 301 ARG A C 1
ATOM 2440 O O . ARG A 1 301 ? 18.367 -4.484 12.740 1.00 77.00 301 ARG A O 1
ATOM 2447 N N . ALA A 1 302 ? 17.468 -2.494 13.289 1.00 78.88 302 ALA A N 1
ATOM 2448 C CA . ALA A 1 302 ? 17.698 -2.612 14.727 1.00 78.88 302 ALA A CA 1
ATOM 2449 C C . ALA A 1 302 ? 16.947 -3.816 15.318 1.00 78.88 302 ALA A C 1
ATOM 2451 O O . ALA A 1 302 ? 17.565 -4.668 15.944 1.00 78.88 302 ALA A O 1
ATOM 2452 N N . SER A 1 303 ? 15.655 -3.953 15.007 1.00 73.25 303 SER A N 1
ATOM 2453 C CA . SER A 1 303 ? 14.833 -5.076 15.475 1.00 73.25 303 SER A CA 1
ATOM 2454 C C . SER A 1 303 ? 15.350 -6.433 14.980 1.00 73.25 303 SER A C 1
ATOM 2456 O O . SER A 1 303 ? 15.356 -7.394 15.741 1.00 73.25 303 SER A O 1
ATOM 2458 N N . LEU A 1 304 ? 15.832 -6.520 13.735 1.00 69.31 304 LEU A N 1
ATOM 2459 C CA . LEU A 1 304 ? 16.432 -7.751 13.206 1.00 69.31 304 LEU A CA 1
ATOM 2460 C C . LEU A 1 304 ? 17.789 -8.075 13.848 1.00 69.31 304 LEU A C 1
ATOM 2462 O O . LEU A 1 304 ? 18.132 -9.246 13.980 1.00 69.31 304 LEU A O 1
ATOM 2466 N N . LEU A 1 305 ? 18.574 -7.060 14.221 1.00 73.69 305 LEU A N 1
ATOM 2467 C CA . LEU A 1 305 ? 19.849 -7.253 14.917 1.00 73.69 305 LEU A CA 1
ATOM 2468 C C . LEU A 1 305 ? 19.640 -7.727 16.359 1.00 73.69 305 LEU A C 1
ATOM 2470 O O . LEU A 1 305 ? 20.368 -8.609 16.798 1.00 73.69 305 LEU A O 1
ATOM 2474 N N . GLU A 1 306 ? 18.641 -7.193 17.064 1.00 70.69 306 GLU A N 1
ATOM 2475 C CA . GLU A 1 306 ? 18.266 -7.656 18.407 1.00 70.69 306 GLU A CA 1
ATOM 2476 C C . GLU A 1 306 ? 17.819 -9.121 18.397 1.00 70.69 306 GLU A C 1
ATOM 2478 O O . GLU A 1 306 ? 18.232 -9.894 19.252 1.00 70.69 306 GLU A O 1
ATOM 2483 N N . GLN A 1 307 ? 17.045 -9.532 17.390 1.00 64.06 307 GLN A N 1
ATOM 2484 C CA . GLN A 1 307 ? 16.607 -10.923 17.242 1.00 64.06 307 GLN A CA 1
ATOM 2485 C C . GLN A 1 307 ? 17.730 -11.886 16.847 1.00 64.06 307 GLN A C 1
ATOM 2487 O O . GLN A 1 307 ? 17.670 -13.053 17.202 1.00 64.06 307 GLN A O 1
ATOM 2492 N N . ALA A 1 308 ? 18.739 -11.424 16.104 1.00 57.09 308 ALA A N 1
ATOM 2493 C CA . ALA A 1 308 ? 19.891 -12.246 15.727 1.00 57.09 308 ALA A CA 1
ATOM 2494 C C . ALA A 1 308 ? 20.929 -12.396 16.856 1.00 57.09 308 ALA A C 1
ATOM 2496 O O . ALA A 1 308 ? 21.873 -13.172 16.712 1.00 57.09 308 ALA A O 1
ATOM 2497 N N . ALA A 1 309 ? 20.791 -11.615 17.933 1.00 50.28 309 ALA A N 1
ATOM 2498 C CA . ALA A 1 309 ? 21.642 -11.668 19.118 1.00 50.28 309 ALA A CA 1
ATOM 2499 C C . ALA A 1 309 ? 21.081 -12.576 20.233 1.00 50.28 309 ALA A C 1
ATOM 2501 O O . ALA A 1 309 ? 21.771 -12.784 21.232 1.00 50.28 309 ALA A O 1
ATOM 2502 N N . ILE A 1 310 ? 19.857 -13.090 20.061 1.00 45.69 310 ILE A N 1
ATOM 2503 C CA . ILE A 1 310 ? 19.182 -14.074 20.925 1.00 45.69 310 ILE A CA 1
ATOM 2504 C C . ILE A 1 310 ? 19.319 -15.454 20.280 1.00 45.69 310 ILE A C 1
ATOM 2506 O O . ILE A 1 310 ? 19.584 -16.419 21.029 1.00 45.69 310 ILE A O 1
#

Secondary structure (DSSP, 8-state):
-EEEEEEEEETTTTEEEEEEEEEETTEEEEEEEEES-HHHHHHHHHHHHHHHHHHHHHHHTTHHHHSSTHHHHHHHHHH-----SSPPPTTSS--SHHHHHHHHHHHHHHHHHHHHHHHHHHHHHTTSS-TTSS-HHHHHHHHHHHHHH-GGGS-TTS-HHHHHHHHHHHHHHHHHHHHHHHHHH------------S--S-SS--TT--STTTSS--------TTTTS--TTSPPHHHHHHHHHHHHHHHHHHHTS-HHHHHHHIIIIIS---HHHHHHHHT--HHHHHHHHHHHHHHHHHHHHHHHT-

Mean predicted aligned error: 19.11 Å

Solvent-accessible surface area (backbone atoms only — not comparable to full-atom values): 18640 Å² total; per-residue (Å²): 126,51,79,47,80,47,79,46,76,48,92,91,50,78,34,26,37,24,37,40,38,40,42,47,101,89,50,75,50,75,22,74,29,71,31,72,46,60,68,61,19,39,53,52,17,51,53,45,39,52,50,52,50,49,52,50,53,32,52,75,68,44,35,68,80,70,72,37,66,63,56,59,49,46,49,53,50,60,69,47,81,61,80,69,100,58,87,62,63,94,93,55,76,66,88,46,77,65,43,52,51,50,54,53,47,61,74,42,41,70,57,52,42,53,49,45,44,50,57,48,51,54,32,34,75,68,66,78,40,64,84,82,74,68,61,46,64,64,48,50,52,49,36,52,50,50,50,70,75,44,64,80,76,57,58,88,93,54,53,70,72,57,48,50,55,36,44,42,51,50,50,52,53,52,53,50,51,49,52,52,52,50,53,74,73,45,89,78,80,79,78,85,80,77,72,84,71,96,78,76,86,82,82,87,74,72,92,83,68,76,74,74,86,74,74,81,78,87,72,78,74,88,76,56,80,77,74,75,54,78,61,88,82,61,75,53,70,66,62,55,49,51,52,51,48,52,52,54,47,55,50,56,62,42,66,80,44,59,72,66,51,34,53,49,47,44,42,39,78,72,68,65,48,51,62,71,53,46,15,66,55,70,73,48,54,56,64,60,45,50,56,43,52,52,54,52,52,52,51,52,50,51,56,52,50,58,60,74,73,108

pLDDT: mean 70.58, std 15.37, range [35.97, 89.88]

Nearest PDB structures (foldseek):
  6jbq-assembly1_F  TM=3.333E-01  e=9.269E-05  Escherichia coli K-12
  6kon-assembly1_F  TM=3.417E-01  e=1.362E-04  Mycobacterium tuberculosis H37Rv
  8z6g-assembly3_F  TM=3.443E-01  e=1.704E-03  Pseudomonas aeruginosa
  6jcy-assembly1_F  TM=2.741E-01  e=5.376E-04  Mycobacterium tuberculosis H37Rv
  4wpy-assembly1_A-2  TM=5.608E-01  e=2.977E-01  Mycobacterium tuberculosis H37Rv

Radius of gyration: 27.71 Å; Cα contacts (8 Å, |Δi|>4): 198; chains: 1; bounding box: 78×61×64 Å